Protein AF-A0A957YLW6-F1 (afdb_monomer_lite)

Radius of gyration: 20.75 Å; chains: 1; bounding box: 47×54×42 Å

Secondary structure (DSSP, 8-state):
-HHHHHHHHHHHHHHHHHHHHHHHHHHT-TTHHHHHHHHHHHPPPBSSHHHHHTT--S-----SBTTBHHHHHHHS-SS----HHHHHHHHHHHHHHHHHHHHS---TTSHHHHHHHHHHHHHHHHHH-SB--GGGGGGTHHHHHHH--SHHHHHHHHHHHHHHHIIIIIIIII-TT-HHHHHHHHHHHHHHHHHHHHHHHHHHS---

pLDDT: mean 92.34, std 7.8, range [58.72, 98.75]

Structure (mmCIF, N/CA/C/O backbone):
data_AF-A0A957YLW6-F1
#
_entry.id   AF-A0A957YLW6-F1
#
loop_
_atom_site.group_PDB
_atom_site.id
_atom_site.type_symbol
_atom_site.label_atom_id
_atom_site.label_alt_id
_atom_site.label_comp_id
_atom_site.label_asym_id
_atom_site.label_entity_id
_atom_site.label_seq_id
_atom_site.pdbx_PDB_ins_code
_atom_site.Cartn_x
_atom_site.Cartn_y
_atom_site.Cartn_z
_atom_site.occupancy
_atom_site.B_iso_or_equiv
_atom_site.auth_seq_id
_atom_site.auth_comp_id
_atom_site.auth_asym_id
_atom_site.auth_atom_id
_atom_site.pdbx_PDB_model_num
ATOM 1 N N . GLU A 1 1 ? -1.253 34.911 14.239 1.00 72.12 1 GLU A N 1
ATOM 2 C CA . GLU A 1 1 ? -0.265 33.810 14.324 1.00 72.12 1 GLU A CA 1
ATOM 3 C C . GLU A 1 1 ? -0.361 32.843 13.146 1.00 72.12 1 GLU A C 1
ATOM 5 O O . GLU A 1 1 ? 0.587 32.786 12.378 1.00 72.12 1 GLU A O 1
ATOM 10 N N . ALA A 1 2 ? -1.502 32.182 12.904 1.00 79.12 2 ALA A N 1
ATOM 11 C CA . ALA A 1 2 ? -1.672 31.262 11.764 1.00 79.12 2 ALA A CA 1
ATOM 12 C C . ALA A 1 2 ? -1.297 31.865 10.390 1.00 79.12 2 ALA A C 1
ATOM 14 O O . ALA A 1 2 ? -0.599 31.225 9.611 1.00 79.12 2 ALA A O 1
ATOM 15 N N . GLY A 1 3 ? -1.680 33.119 10.115 1.00 88.25 3 GLY A N 1
ATOM 16 C CA . GLY A 1 3 ? -1.326 33.800 8.860 1.00 88.25 3 GLY A CA 1
ATOM 17 C C . GLY A 1 3 ? 0.180 34.022 8.671 1.00 88.25 3 GLY A C 1
ATOM 18 O O . GLY A 1 3 ? 0.681 33.877 7.561 1.00 88.25 3 GLY A O 1
ATOM 19 N N . LEU A 1 4 ? 0.921 34.293 9.753 1.00 90.19 4 LEU A N 1
ATOM 20 C CA . LEU A 1 4 ? 2.380 34.419 9.701 1.00 90.19 4 LEU A CA 1
ATOM 21 C C . LEU A 1 4 ? 3.026 33.061 9.400 1.00 90.19 4 LEU A C 1
ATOM 23 O O . LEU A 1 4 ? 3.915 32.994 8.560 1.00 90.19 4 LEU A O 1
ATOM 27 N N . PHE A 1 5 ? 2.543 31.976 10.017 1.00 90.75 5 PHE A N 1
ATOM 28 C CA . PHE A 1 5 ? 3.030 30.625 9.725 1.00 90.75 5 PHE A CA 1
ATOM 29 C C . PHE A 1 5 ? 2.784 30.220 8.272 1.00 90.75 5 PHE A C 1
ATOM 31 O O . PHE A 1 5 ? 3.690 29.690 7.639 1.00 90.75 5 PHE A O 1
ATOM 38 N N . VAL A 1 6 ? 1.606 30.516 7.715 1.00 93.44 6 VAL A N 1
ATOM 39 C CA . VAL A 1 6 ? 1.313 30.242 6.298 1.00 93.44 6 VAL A CA 1
ATOM 40 C C . VAL A 1 6 ? 2.267 31.004 5.379 1.00 93.44 6 VAL A C 1
ATOM 42 O O . VAL A 1 6 ? 2.820 30.413 4.455 1.00 93.44 6 VAL A O 1
ATOM 45 N N . VAL A 1 7 ? 2.499 32.293 5.647 1.00 94.75 7 VAL A N 1
ATOM 46 C CA . VAL A 1 7 ? 3.417 33.117 4.846 1.00 94.75 7 VAL A CA 1
ATOM 47 C C . VAL A 1 7 ? 4.852 32.605 4.950 1.00 94.75 7 VAL A C 1
ATOM 49 O O . VAL A 1 7 ? 5.514 32.454 3.927 1.00 94.75 7 VAL A O 1
ATOM 52 N N . VAL A 1 8 ? 5.327 32.292 6.158 1.00 95.25 8 VAL A N 1
ATOM 53 C CA . VAL A 1 8 ? 6.682 31.768 6.375 1.00 95.25 8 VAL A CA 1
ATOM 54 C C . VAL A 1 8 ? 6.857 30.418 5.683 1.00 95.25 8 VAL A C 1
ATOM 56 O O . VAL A 1 8 ? 7.811 30.260 4.933 1.00 95.25 8 VAL A O 1
ATOM 59 N N . ILE A 1 9 ? 5.919 29.479 5.847 1.00 94.69 9 ILE A N 1
ATOM 60 C CA . ILE A 1 9 ? 5.955 28.175 5.165 1.00 94.69 9 ILE A CA 1
ATOM 61 C C . ILE A 1 9 ? 5.958 28.366 3.647 1.00 94.69 9 ILE A C 1
ATOM 63 O O . ILE A 1 9 ? 6.779 27.763 2.958 1.00 94.69 9 ILE A O 1
ATOM 67 N N . GLY A 1 10 ? 5.081 29.228 3.125 1.00 95.12 10 GLY A N 1
ATOM 68 C CA . GLY A 1 10 ? 5.010 29.527 1.698 1.00 95.12 10 GLY A CA 1
ATOM 69 C C . GLY A 1 10 ? 6.328 30.081 1.159 1.00 95.12 10 GLY A C 1
ATOM 70 O O . GLY A 1 10 ? 6.845 29.573 0.167 1.00 95.12 10 GLY A O 1
ATOM 71 N N . LEU A 1 11 ? 6.918 31.066 1.841 1.00 94.69 11 LEU A N 1
ATOM 72 C CA . LEU A 1 11 ? 8.212 31.639 1.465 1.00 94.69 11 LEU A CA 1
ATOM 73 C C . LEU A 1 11 ? 9.342 30.613 1.559 1.00 94.69 11 LEU A C 1
ATOM 75 O O . LEU A 1 11 ? 10.155 30.535 0.644 1.00 94.69 11 LEU A O 1
ATOM 79 N N . THR A 1 12 ? 9.385 29.795 2.613 1.00 93.88 12 THR A N 1
ATOM 80 C CA . THR A 1 12 ? 10.383 28.728 2.754 1.00 93.88 12 THR A CA 1
ATOM 81 C C . THR A 1 12 ? 10.285 27.728 1.605 1.00 93.88 12 THR A C 1
ATOM 83 O O . THR A 1 12 ? 11.300 27.426 0.983 1.00 93.88 12 THR A O 1
ATOM 86 N N . VAL A 1 13 ? 9.080 27.259 1.270 1.00 91.44 13 VAL A N 1
ATOM 87 C CA . VAL A 1 13 ? 8.862 26.355 0.131 1.00 91.44 13 VAL A CA 1
ATOM 88 C C . VAL A 1 13 ? 9.309 27.014 -1.174 1.00 91.44 13 VAL A C 1
ATOM 90 O O . VAL A 1 13 ? 10.039 26.398 -1.944 1.00 91.44 13 VAL A O 1
ATOM 93 N N . MET A 1 14 ? 8.945 28.278 -1.404 1.00 88.50 14 MET A N 1
ATOM 94 C CA . MET A 1 14 ? 9.337 29.009 -2.613 1.00 88.50 14 MET A CA 1
ATOM 95 C C . MET A 1 14 ? 10.853 29.181 -2.725 1.00 88.50 14 MET A C 1
ATOM 97 O O . MET A 1 14 ? 11.405 28.949 -3.797 1.00 88.50 14 MET A O 1
ATOM 101 N N . VAL A 1 15 ? 11.542 29.536 -1.637 1.00 92.31 15 VAL A N 1
ATOM 102 C CA . VAL A 1 15 ? 13.008 29.674 -1.615 1.00 92.31 15 VAL A CA 1
ATOM 103 C C . VAL A 1 15 ? 13.691 28.332 -1.875 1.00 92.31 15 VAL A C 1
ATOM 105 O O . VAL A 1 15 ? 14.645 28.281 -2.645 1.00 92.31 15 VAL A O 1
ATOM 108 N N . LEU A 1 16 ? 13.190 27.241 -1.289 1.00 88.62 16 LEU A N 1
ATOM 109 C CA . LEU A 1 16 ? 13.735 25.899 -1.511 1.00 88.62 16 LEU A CA 1
ATOM 110 C C . LEU A 1 16 ? 13.499 25.397 -2.942 1.00 88.62 16 LEU A C 1
ATOM 112 O O . LEU A 1 16 ? 14.354 24.703 -3.486 1.00 88.62 16 LEU A O 1
ATOM 116 N N . LEU A 1 17 ? 12.370 25.749 -3.563 1.00 83.38 17 LEU A N 1
ATOM 117 C CA . LEU A 1 17 ? 12.049 25.368 -4.943 1.00 83.38 17 LEU A CA 1
ATOM 118 C C . LEU A 1 17 ? 12.695 26.282 -5.991 1.00 83.38 17 LEU A C 1
ATOM 120 O O . LEU A 1 17 ? 12.888 25.849 -7.126 1.00 83.38 17 LEU A O 1
ATOM 124 N N . ALA A 1 18 ? 13.047 27.521 -5.636 1.00 84.75 18 ALA A N 1
ATOM 125 C CA . ALA A 1 18 ? 13.559 28.519 -6.573 1.00 84.75 18 ALA A CA 1
ATOM 126 C C . ALA A 1 18 ? 14.757 28.026 -7.411 1.00 84.75 18 ALA A C 1
ATOM 128 O O . ALA A 1 18 ? 14.701 28.195 -8.628 1.00 84.75 18 ALA A O 1
ATOM 129 N N . PRO A 1 19 ? 15.785 27.345 -6.860 1.00 82.00 19 PRO A N 1
ATOM 130 C CA . PRO A 1 19 ? 16.876 26.800 -7.671 1.00 82.00 19 PRO A CA 1
ATOM 131 C C . PRO A 1 19 ? 16.404 25.775 -8.713 1.00 82.00 19 PRO A C 1
ATOM 133 O O . PRO A 1 19 ? 16.918 25.757 -9.825 1.00 82.00 19 PRO A O 1
ATOM 136 N N . PHE A 1 20 ? 15.391 24.967 -8.386 1.00 75.25 20 PHE A N 1
ATOM 137 C CA . PHE A 1 20 ? 14.846 23.913 -9.253 1.00 75.25 20 PHE A CA 1
ATOM 138 C C . PHE A 1 20 ? 13.846 24.426 -10.298 1.00 75.25 20 PHE A C 1
ATOM 140 O O . PHE A 1 20 ? 13.485 23.688 -11.215 1.00 75.25 20 PHE A O 1
ATOM 147 N N . ILE A 1 21 ? 13.389 25.673 -10.164 1.00 76.38 21 ILE A N 1
ATOM 148 C CA . ILE A 1 21 ? 12.529 26.345 -11.145 1.00 76.38 21 ILE A CA 1
ATOM 149 C C . ILE A 1 21 ? 13.362 27.289 -12.021 1.00 76.38 21 ILE A C 1
ATOM 151 O O . ILE A 1 21 ? 13.246 27.258 -13.243 1.00 76.38 21 ILE A O 1
ATOM 155 N N . ILE A 1 22 ? 14.212 28.116 -11.406 1.00 79.62 22 ILE A N 1
ATOM 156 C CA . ILE A 1 22 ? 14.927 29.209 -12.075 1.00 79.62 22 ILE A CA 1
ATOM 157 C C . ILE A 1 22 ? 16.108 28.685 -12.892 1.00 79.62 22 ILE A C 1
ATOM 159 O O . ILE A 1 22 ? 16.217 29.024 -14.065 1.00 79.62 22 ILE A O 1
ATOM 163 N N . LEU A 1 23 ? 16.984 27.853 -12.315 1.00 75.62 23 LEU A N 1
ATOM 164 C CA . LEU A 1 23 ? 18.189 27.389 -13.019 1.00 75.62 23 LEU A CA 1
ATOM 165 C C . LEU A 1 23 ? 17.849 26.593 -14.294 1.00 75.62 23 LEU A C 1
ATOM 167 O O . LEU A 1 23 ? 18.421 26.900 -15.339 1.00 75.62 23 LEU A O 1
ATOM 171 N N . PRO A 1 24 ? 16.867 25.668 -14.276 1.00 73.31 24 PRO A N 1
ATOM 172 C CA . PRO A 1 24 ? 16.482 24.936 -15.479 1.00 73.31 24 PRO A CA 1
ATOM 173 C C . PRO A 1 24 ? 15.790 25.815 -16.531 1.00 73.31 24 PRO A C 1
ATOM 175 O O . PRO A 1 24 ? 15.921 25.579 -17.730 1.00 73.31 24 PRO A O 1
ATOM 178 N N . ALA A 1 25 ? 15.064 26.856 -16.104 1.00 73.31 25 ALA A N 1
ATOM 179 C CA . ALA A 1 25 ? 14.476 27.831 -17.020 1.00 73.31 25 ALA A CA 1
ATOM 180 C C . ALA A 1 25 ? 15.538 28.702 -17.719 1.00 73.31 25 ALA A C 1
ATOM 182 O O . ALA A 1 25 ? 15.311 29.136 -18.845 1.00 73.31 25 ALA A O 1
ATOM 183 N N . LEU A 1 26 ? 16.684 28.941 -17.071 1.00 76.81 26 LEU A N 1
ATOM 184 C CA . LEU A 1 26 ? 17.782 29.746 -17.612 1.00 76.81 26 LEU A CA 1
ATOM 185 C C . LEU A 1 26 ? 18.682 28.979 -18.592 1.00 76.81 26 LEU A C 1
ATOM 187 O O . LEU A 1 26 ? 19.152 29.591 -19.546 1.00 76.81 26 LEU A O 1
ATOM 191 N N . ASP A 1 27 ? 18.925 27.677 -18.386 1.00 72.56 27 ASP A N 1
ATOM 192 C CA . ASP A 1 27 ? 19.750 26.881 -19.321 1.00 72.56 27 ASP A CA 1
ATOM 193 C C . ASP A 1 27 ? 18.953 26.303 -20.507 1.00 72.56 27 ASP A C 1
ATOM 195 O O . ASP A 1 27 ? 19.535 25.923 -21.521 1.00 72.56 27 ASP A O 1
ATOM 199 N N . GLY A 1 28 ? 17.617 26.298 -20.422 1.00 69.50 28 GLY A N 1
ATOM 200 C CA . GLY A 1 28 ? 16.765 25.637 -21.414 1.00 69.50 28 GLY A CA 1
ATOM 201 C C . GLY A 1 28 ? 16.496 24.160 -21.104 1.00 69.50 28 GLY A C 1
ATOM 202 O O . GLY A 1 28 ? 15.933 23.452 -21.942 1.00 69.50 28 GLY A O 1
ATOM 203 N N . SER A 1 29 ? 16.789 23.714 -19.877 1.00 68.19 29 SER A N 1
ATOM 204 C CA . SER A 1 29 ? 16.476 22.395 -19.318 1.00 68.19 29 SER A CA 1
ATOM 205 C C . SER A 1 29 ? 15.254 22.366 -18.370 1.00 68.19 29 SER A C 1
ATOM 207 O O . SER A 1 29 ? 15.304 21.637 -17.377 1.00 68.19 29 SER A O 1
ATOM 209 N N . PRO A 1 30 ? 14.107 23.046 -18.631 1.00 58.72 30 PRO A N 1
ATOM 210 C CA . PRO A 1 30 ? 13.019 23.317 -17.666 1.00 58.72 30 PRO A CA 1
ATOM 211 C C . PRO A 1 30 ? 12.276 22.083 -17.116 1.00 58.72 30 PRO A C 1
ATOM 213 O O . PRO A 1 30 ? 11.244 22.197 -16.456 1.00 58.72 30 PRO A O 1
ATOM 216 N N . GLN A 1 31 ? 12.781 20.889 -17.389 1.00 70.56 31 GLN A N 1
ATOM 217 C CA . GLN A 1 31 ? 12.133 19.619 -17.177 1.00 70.56 31 GLN A CA 1
ATOM 218 C C . GLN A 1 31 ? 12.296 19.090 -15.747 1.00 70.56 31 GLN A C 1
ATOM 220 O O . GLN A 1 31 ? 11.446 18.324 -15.332 1.00 70.56 31 GLN A O 1
ATOM 225 N N . TRP A 1 32 ? 13.341 19.430 -14.982 1.00 74.50 32 TRP A N 1
ATOM 226 C CA . TRP A 1 32 ? 13.723 18.686 -13.760 1.00 74.50 32 TRP A CA 1
ATOM 227 C C . TRP A 1 32 ? 12.604 18.450 -12.733 1.00 74.50 32 TRP A C 1
ATOM 229 O O . TRP A 1 32 ? 12.365 17.315 -12.301 1.00 74.50 32 TRP A O 1
ATOM 239 N N . TRP A 1 33 ? 11.875 19.502 -12.364 1.00 76.69 33 TRP A N 1
ATOM 240 C CA . TRP A 1 33 ? 10.744 19.374 -11.445 1.00 76.69 33 TRP A CA 1
ATOM 241 C C . TRP A 1 33 ? 9.602 18.563 -12.084 1.00 76.69 33 TRP A C 1
ATOM 243 O O . TRP A 1 33 ? 9.027 17.688 -11.440 1.00 76.69 33 TRP A O 1
ATOM 253 N N . LEU A 1 34 ? 9.325 18.768 -13.376 1.00 81.56 34 LEU A N 1
ATOM 254 C CA . LEU A 1 34 ? 8.279 18.061 -14.117 1.00 81.56 34 LEU A CA 1
ATOM 255 C C . LEU A 1 34 ? 8.612 16.574 -14.328 1.00 81.56 34 LEU A C 1
ATOM 257 O O . LEU A 1 34 ? 7.732 15.726 -14.197 1.00 81.56 34 LEU A O 1
ATOM 261 N N . VAL A 1 35 ? 9.877 16.242 -14.603 1.00 83.38 35 VAL A N 1
ATOM 262 C CA . VAL A 1 35 ? 10.411 14.874 -14.694 1.00 83.38 35 VAL A CA 1
ATO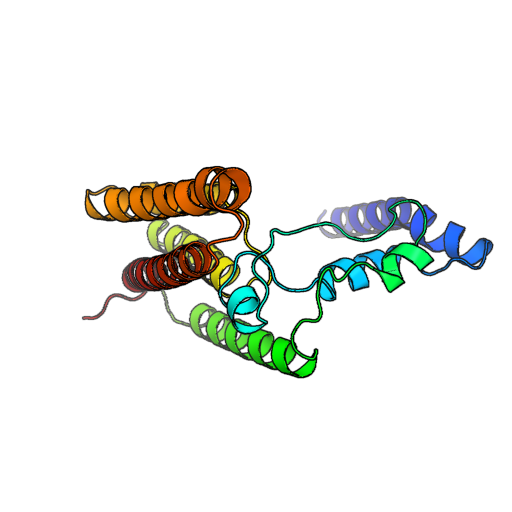M 263 C C . VAL A 1 35 ? 10.221 14.149 -13.370 1.00 83.38 35 VAL A C 1
ATOM 265 O O . VAL A 1 35 ? 9.880 12.970 -13.367 1.00 83.38 35 VAL A O 1
ATOM 268 N N . SER A 1 36 ? 10.375 14.841 -12.241 1.00 81.38 36 SER A N 1
ATOM 269 C CA . SER A 1 36 ? 10.150 14.240 -10.924 1.00 81.38 36 SER A CA 1
ATOM 270 C C . SER A 1 36 ? 8.696 13.774 -10.778 1.00 81.38 36 SER A C 1
ATOM 272 O O . SER A 1 36 ? 8.452 12.619 -10.435 1.00 81.38 36 SER A O 1
ATOM 274 N N . PHE A 1 37 ? 7.720 14.604 -11.160 1.00 85.50 37 PHE A N 1
ATOM 275 C CA . PHE A 1 37 ? 6.309 14.196 -11.169 1.00 85.50 37 PHE A CA 1
ATOM 276 C C . PHE A 1 37 ? 6.013 13.111 -12.208 1.00 85.50 37 PHE A C 1
ATOM 278 O O . PHE A 1 37 ? 5.341 12.128 -11.896 1.00 85.50 37 PHE A O 1
ATOM 285 N N . ARG A 1 38 ? 6.535 13.255 -13.433 1.00 86.19 38 ARG A N 1
ATOM 286 C CA . ARG A 1 38 ? 6.353 12.270 -14.510 1.00 86.19 38 ARG A CA 1
ATOM 287 C C . ARG A 1 38 ? 6.934 10.912 -14.141 1.00 86.19 38 ARG A C 1
ATOM 289 O O . ARG A 1 38 ? 6.288 9.911 -14.406 1.00 86.19 38 ARG A O 1
ATOM 296 N N . SER A 1 39 ? 8.094 10.866 -13.495 1.00 85.56 39 SER A N 1
ATOM 297 C CA . SER A 1 39 ? 8.716 9.613 -13.068 1.00 85.56 39 SER A CA 1
ATOM 298 C C . SER A 1 39 ? 7.939 8.951 -11.931 1.00 85.56 39 SER A C 1
ATOM 300 O O . SER A 1 39 ? 7.746 7.743 -11.962 1.00 85.56 39 SER A O 1
ATOM 302 N N . ILE A 1 40 ? 7.420 9.710 -10.960 1.00 85.19 40 ILE A N 1
ATOM 303 C CA . ILE A 1 40 ? 6.594 9.151 -9.877 1.00 85.19 40 ILE A CA 1
ATOM 304 C C . ILE A 1 40 ? 5.271 8.600 -10.427 1.00 85.19 40 ILE A C 1
ATOM 306 O O . ILE A 1 40 ? 4.899 7.470 -10.117 1.00 85.19 40 ILE A O 1
ATOM 310 N N . LEU A 1 41 ? 4.568 9.374 -11.258 1.00 84.94 41 LEU A N 1
ATOM 311 C CA . LEU A 1 41 ? 3.264 8.985 -11.811 1.00 84.94 41 LEU A CA 1
ATOM 312 C C . LEU A 1 41 ? 3.383 7.920 -12.913 1.00 84.94 41 LEU A C 1
ATOM 314 O O . LEU A 1 41 ? 2.515 7.053 -13.048 1.00 84.94 41 LEU A O 1
ATOM 318 N N . GLY A 1 42 ? 4.453 8.000 -13.702 1.00 85.12 42 GLY A N 1
ATOM 319 C CA . GLY A 1 42 ? 4.712 7.187 -14.886 1.00 85.12 42 GLY A CA 1
ATOM 320 C C . GLY A 1 42 ? 5.454 5.883 -14.615 1.00 85.12 42 GLY A C 1
ATOM 321 O O . GLY A 1 42 ? 5.584 5.080 -15.534 1.00 85.12 42 GLY A O 1
ATOM 322 N N . ARG A 1 43 ? 5.902 5.630 -13.378 1.00 87.62 43 ARG A N 1
ATOM 323 C CA . ARG A 1 43 ? 6.413 4.311 -12.988 1.00 87.62 43 ARG A CA 1
ATOM 324 C C . ARG A 1 43 ? 5.393 3.222 -13.329 1.00 87.62 43 ARG A C 1
ATOM 326 O O . ARG A 1 43 ? 4.184 3.390 -13.112 1.00 87.62 43 ARG A O 1
ATOM 333 N N . SER A 1 44 ? 5.903 2.126 -13.878 1.00 91.19 44 SER A N 1
ATOM 334 C CA . SER A 1 44 ? 5.141 0.901 -14.102 1.00 91.19 44 SER A CA 1
ATOM 335 C C . SER A 1 44 ? 4.915 0.175 -12.771 1.00 91.19 44 SER A C 1
ATOM 337 O O . SER A 1 44 ? 5.415 0.622 -11.737 1.00 91.19 44 SER A O 1
ATOM 339 N N . SER A 1 45 ? 4.102 -0.877 -12.758 1.00 94.62 45 SER A N 1
ATOM 340 C CA . SER A 1 45 ? 3.830 -1.625 -11.530 1.00 94.62 45 SER A CA 1
ATOM 341 C C . SER A 1 45 ? 4.940 -2.637 -11.219 1.00 94.62 45 SER A C 1
ATOM 343 O O . SER A 1 45 ? 5.729 -3.000 -12.078 1.00 94.62 45 SER A O 1
ATOM 345 N N . TRP A 1 46 ? 5.083 -3.056 -9.965 1.00 95.50 46 TRP A N 1
ATOM 346 C CA . TRP A 1 46 ? 6.036 -4.110 -9.592 1.00 95.50 46 TRP A CA 1
ATOM 347 C C . TRP A 1 46 ? 5.595 -4.787 -8.301 1.00 95.50 46 TRP A C 1
ATOM 349 O O . TRP A 1 46 ? 4.972 -4.141 -7.457 1.00 95.50 46 TRP A O 1
ATOM 359 N N . GLU A 1 47 ? 5.910 -6.077 -8.144 1.00 96.38 47 GLU A N 1
ATOM 360 C CA . GLU A 1 47 ? 5.641 -6.852 -6.915 1.00 96.38 47 GLU A CA 1
ATOM 361 C C . GLU A 1 47 ? 4.172 -6.752 -6.427 1.00 96.38 47 GLU A C 1
ATOM 363 O O . GLU A 1 47 ? 3.866 -6.914 -5.250 1.00 96.38 47 GLU A O 1
ATOM 368 N N . THR A 1 48 ? 3.214 -6.470 -7.313 1.00 97.50 48 THR A N 1
ATOM 369 C CA . THR A 1 48 ? 1.783 -6.331 -6.989 1.00 97.50 48 THR A CA 1
ATOM 370 C C . THR A 1 48 ? 0.929 -7.140 -7.952 1.00 97.50 48 THR A C 1
ATOM 372 O O . THR A 1 48 ? 1.402 -7.606 -8.988 1.00 97.50 48 THR A O 1
ATOM 375 N N . VAL A 1 49 ? -0.358 -7.308 -7.626 1.00 97.44 49 VAL A N 1
ATOM 376 C CA . VAL A 1 49 ? -1.316 -7.974 -8.528 1.00 97.44 49 VAL A CA 1
ATOM 377 C C . VAL A 1 49 ? -1.409 -7.257 -9.870 1.00 97.44 49 VAL A C 1
ATOM 379 O O . VAL A 1 49 ? -1.609 -7.903 -10.893 1.00 97.44 49 VAL A O 1
ATOM 382 N N . TRP A 1 50 ? -1.195 -5.939 -9.872 1.00 96.81 50 TRP A N 1
ATOM 383 C CA . TRP A 1 50 ? -1.129 -5.127 -11.079 1.00 96.81 50 TRP A CA 1
ATOM 384 C C . TRP A 1 50 ? 0.061 -5.534 -11.951 1.00 96.81 50 TRP A C 1
ATOM 386 O O . TRP A 1 50 ? -0.122 -5.763 -13.139 1.00 96.81 50 TRP A O 1
ATOM 396 N N . ALA A 1 51 ? 1.237 -5.741 -11.352 1.00 96.38 51 ALA A N 1
ATOM 397 C CA . ALA A 1 51 ? 2.438 -6.183 -12.065 1.00 96.38 51 ALA A CA 1
ATOM 398 C C . ALA A 1 51 ? 2.263 -7.561 -12.689 1.00 96.38 51 ALA A C 1
ATOM 400 O O . ALA A 1 51 ? 2.535 -7.745 -13.872 1.00 96.38 51 ALA A O 1
ATOM 401 N N . VAL A 1 52 ? 1.717 -8.506 -11.922 1.00 96.75 52 VAL A N 1
ATOM 402 C CA . VAL A 1 52 ? 1.411 -9.851 -12.423 1.00 96.75 52 VAL A CA 1
ATOM 403 C C . VAL A 1 52 ? 0.405 -9.789 -13.576 1.00 96.75 52 VAL A C 1
ATOM 405 O O . VAL A 1 52 ? 0.593 -10.462 -14.587 1.00 96.75 52 VAL A O 1
ATOM 408 N N . ALA A 1 53 ? -0.632 -8.954 -13.468 1.00 96.50 53 ALA A N 1
ATOM 409 C CA . ALA A 1 53 ? -1.623 -8.767 -14.529 1.00 96.50 53 ALA A CA 1
ATOM 410 C C . ALA A 1 53 ? -1.048 -8.067 -15.778 1.00 96.50 53 ALA A C 1
ATOM 412 O O . ALA A 1 53 ? -1.507 -8.313 -16.894 1.00 96.50 53 ALA A O 1
ATOM 413 N N . GLU A 1 54 ? -0.024 -7.232 -15.603 1.00 95.69 54 GLU A N 1
ATOM 414 C CA . GLU A 1 54 ? 0.773 -6.617 -16.671 1.00 95.69 54 GLU A CA 1
ATOM 415 C C . GLU A 1 54 ? 1.867 -7.567 -17.217 1.00 95.69 54 GLU A C 1
ATOM 417 O O . GLU A 1 54 ? 2.577 -7.210 -18.155 1.00 95.69 54 GLU A O 1
ATOM 422 N N . GLY A 1 55 ? 1.993 -8.789 -16.680 1.00 95.50 55 GLY A N 1
ATOM 423 C CA . GLY A 1 55 ? 2.974 -9.792 -17.111 1.00 95.50 55 GLY A CA 1
ATOM 424 C C . GLY A 1 55 ? 4.403 -9.528 -16.625 1.00 95.50 55 GLY A C 1
ATOM 425 O O . GLY A 1 55 ? 5.353 -10.069 -17.192 1.00 95.50 55 GLY A O 1
ATOM 426 N N 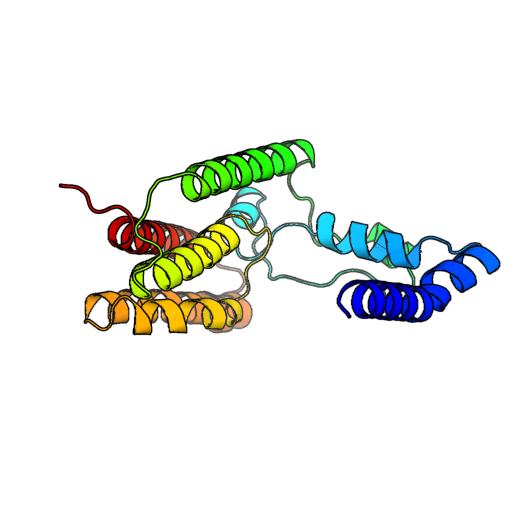. TYR A 1 56 ? 4.567 -8.697 -15.596 1.00 95.62 56 TYR A N 1
ATOM 427 C CA . TYR A 1 56 ? 5.855 -8.327 -15.025 1.00 95.62 56 TYR A CA 1
ATOM 428 C C . TYR A 1 56 ? 6.130 -9.063 -13.709 1.00 95.62 56 TYR A C 1
ATOM 430 O O . TYR A 1 56 ? 5.342 -9.010 -12.766 1.00 95.62 56 TYR A O 1
ATOM 438 N N . TYR A 1 57 ? 7.295 -9.714 -13.642 1.00 95.94 57 TYR A N 1
ATOM 439 C CA . TYR A 1 57 ? 7.716 -10.558 -12.516 1.00 95.94 57 TYR A CA 1
ATOM 440 C C . TYR A 1 57 ? 9.039 -10.105 -11.874 1.00 95.94 57 TYR A C 1
ATOM 442 O O . TYR A 1 57 ? 9.685 -10.866 -11.153 1.00 95.94 57 TYR A O 1
ATOM 450 N N . GLY A 1 58 ? 9.472 -8.881 -12.181 1.00 93.38 58 GLY A N 1
ATOM 451 C CA . GLY A 1 58 ? 10.653 -8.262 -11.589 1.00 93.38 58 GLY A CA 1
ATOM 452 C C . GLY A 1 58 ? 10.328 -7.449 -10.334 1.00 93.38 58 GLY A C 1
ATOM 453 O O . GLY A 1 58 ? 9.172 -7.315 -9.927 1.00 93.38 58 GLY A O 1
ATOM 454 N N . PHE A 1 59 ? 11.374 -6.891 -9.734 1.00 91.00 59 PHE A N 1
ATOM 455 C CA . PHE A 1 59 ? 11.286 -5.990 -8.585 1.00 91.00 59 PHE A CA 1
ATOM 456 C C . PHE A 1 59 ? 11.306 -4.522 -9.018 1.00 91.00 59 PHE A C 1
ATOM 458 O O . PHE A 1 59 ? 11.735 -4.180 -10.123 1.00 91.00 59 PHE A O 1
ATOM 465 N N . GLY A 1 60 ? 10.873 -3.637 -8.124 1.00 87.31 60 GLY A N 1
ATOM 466 C CA . GLY A 1 60 ? 10.867 -2.201 -8.388 1.00 87.31 60 GLY A CA 1
ATOM 467 C C . GLY A 1 60 ? 12.270 -1.629 -8.576 1.00 87.31 60 GLY A C 1
ATOM 468 O O . GLY A 1 60 ? 13.141 -1.792 -7.723 1.00 87.31 60 GLY A O 1
ATOM 469 N N . GLN A 1 61 ? 12.477 -0.887 -9.663 1.00 83.94 61 GLN A N 1
ATOM 470 C CA . GLN A 1 61 ? 13.709 -0.140 -9.910 1.00 83.94 61 GLN A CA 1
ATOM 471 C C . GLN A 1 61 ? 13.393 1.333 -10.157 1.00 83.94 61 GLN A C 1
ATOM 473 O O . GLN A 1 61 ? 12.384 1.690 -10.768 1.00 83.94 61 GLN A O 1
ATOM 478 N N . VAL A 1 62 ? 14.274 2.207 -9.675 1.00 77.25 62 VAL A N 1
ATOM 479 C CA . VAL A 1 62 ? 14.244 3.621 -10.046 1.00 77.25 62 VAL A CA 1
ATOM 480 C C . VAL A 1 62 ? 15.035 3.757 -11.341 1.00 77.25 62 VAL A C 1
ATOM 482 O O . VAL A 1 62 ? 16.257 3.851 -11.307 1.00 77.25 62 VAL A O 1
ATOM 485 N N . GLY A 1 63 ? 14.330 3.694 -12.471 1.00 77.81 63 GLY A N 1
ATOM 486 C CA . GLY A 1 63 ? 14.919 3.914 -13.791 1.00 77.81 63 GLY A CA 1
ATOM 487 C C . GLY A 1 63 ? 15.296 5.380 -14.028 1.00 77.81 63 GLY A C 1
ATOM 488 O O . GLY A 1 63 ? 14.804 6.279 -13.337 1.00 77.81 63 GLY A O 1
ATOM 489 N N . GLY A 1 64 ? 16.142 5.615 -15.029 1.00 83.06 64 GLY A N 1
ATOM 490 C CA . GLY A 1 64 ? 16.644 6.942 -15.382 1.00 83.06 64 GLY A CA 1
ATOM 491 C C . GLY A 1 64 ? 18.037 7.266 -14.855 1.00 83.06 64 GLY A C 1
ATOM 492 O O . GLY A 1 64 ? 18.661 6.489 -14.135 1.00 83.06 64 GLY A O 1
ATOM 493 N N . ASP A 1 65 ? 18.507 8.456 -15.221 1.00 84.12 65 ASP A N 1
ATOM 494 C CA . ASP A 1 65 ? 19.718 9.060 -14.677 1.00 84.12 65 ASP A CA 1
ATOM 495 C C . ASP A 1 65 ? 19.334 10.288 -13.849 1.00 84.12 65 ASP A C 1
ATOM 497 O O . ASP A 1 65 ? 18.839 11.290 -14.363 1.00 84.12 65 ASP A O 1
ATOM 501 N N . ARG A 1 66 ? 19.602 10.231 -12.543 1.00 79.94 66 ARG A N 1
ATOM 502 C CA . ARG A 1 66 ? 19.336 11.337 -11.611 1.00 79.94 66 ARG A CA 1
ATOM 503 C C . ARG A 1 66 ? 20.064 12.639 -11.972 1.00 79.94 66 ARG A C 1
ATOM 505 O O . ARG A 1 66 ? 19.719 13.671 -11.404 1.00 79.94 66 ARG A O 1
ATOM 512 N N . LEU A 1 67 ? 21.074 12.583 -12.843 1.00 83.25 67 LEU A N 1
ATOM 513 C CA . LEU A 1 67 ? 21.855 13.723 -13.327 1.00 83.25 67 LEU A CA 1
ATOM 514 C C . LEU A 1 67 ? 21.492 14.148 -14.760 1.00 83.25 67 LEU A C 1
ATOM 516 O O . LEU A 1 67 ? 21.930 15.215 -15.183 1.00 83.25 67 LEU A O 1
ATOM 520 N N . ASP A 1 68 ? 20.623 13.402 -15.456 1.00 82.56 68 ASP A N 1
ATOM 521 C CA . ASP A 1 68 ? 20.095 13.771 -16.773 1.00 82.56 68 ASP A CA 1
ATOM 522 C C . ASP A 1 68 ? 18.550 13.624 -16.848 1.00 82.56 68 ASP A C 1
ATOM 524 O O . ASP A 1 68 ? 17.997 12.513 -16.809 1.00 82.56 68 ASP A O 1
ATOM 528 N N . PRO A 1 69 ? 17.803 14.736 -17.011 1.00 80.94 69 PRO A N 1
ATOM 529 C CA . PRO A 1 69 ? 16.346 14.703 -17.022 1.00 80.94 69 PRO A CA 1
ATOM 530 C C . PRO A 1 69 ? 15.786 14.131 -18.330 1.00 80.94 69 PRO A C 1
ATOM 532 O O . PRO A 1 69 ? 14.651 13.648 -18.345 1.00 80.94 69 PRO A O 1
ATOM 535 N N . ASN A 1 70 ? 16.544 14.180 -19.427 1.00 83.38 70 ASN A N 1
ATOM 536 C CA . ASN A 1 70 ? 16.130 13.651 -20.722 1.00 83.38 70 ASN A CA 1
ATOM 537 C C . ASN A 1 70 ? 16.223 12.126 -20.714 1.00 83.38 70 ASN A C 1
ATOM 539 O O . ASN A 1 70 ? 15.270 11.451 -21.107 1.00 83.38 70 ASN A O 1
ATOM 543 N N . VAL A 1 71 ? 17.319 11.586 -20.174 1.00 84.00 71 VAL A N 1
ATOM 544 C CA . VAL A 1 71 ? 17.476 10.137 -19.975 1.00 84.00 71 VAL A CA 1
ATOM 545 C C . VAL A 1 71 ? 16.398 9.614 -19.030 1.00 84.00 71 VAL A C 1
ATOM 547 O O . VAL A 1 71 ? 15.736 8.621 -19.342 1.00 84.00 71 VAL A O 1
ATOM 550 N N . THR A 1 72 ? 16.151 10.304 -17.911 1.00 85.19 72 THR A N 1
ATOM 551 C CA . THR A 1 72 ? 15.097 9.906 -16.966 1.00 85.19 72 THR A CA 1
ATOM 552 C C . THR A 1 72 ? 13.720 9.885 -17.614 1.00 85.19 72 THR A C 1
ATOM 554 O O . THR A 1 72 ? 13.000 8.901 -17.457 1.00 85.19 72 THR A O 1
ATOM 557 N N . GLN A 1 73 ? 13.351 10.911 -18.386 1.00 82.56 73 GLN A N 1
ATOM 558 C CA . GLN A 1 73 ? 12.063 10.935 -19.090 1.00 82.56 73 GLN A CA 1
ATOM 559 C C . GLN A 1 73 ? 11.868 9.772 -20.060 1.00 82.56 73 GLN A C 1
ATOM 561 O O . GLN A 1 73 ? 10.737 9.331 -20.244 1.00 82.56 73 GLN A O 1
ATOM 566 N N . ALA A 1 74 ? 12.944 9.282 -20.666 1.00 82.69 74 ALA A N 1
ATOM 567 C CA . ALA A 1 74 ? 12.876 8.174 -21.606 1.00 82.69 74 ALA A CA 1
ATOM 568 C C . ALA A 1 74 ? 12.839 6.790 -20.930 1.00 82.69 74 ALA A C 1
ATOM 570 O O . ALA A 1 74 ? 12.510 5.813 -21.597 1.00 82.69 74 ALA A O 1
ATOM 571 N N . SER A 1 75 ? 13.190 6.677 -19.641 1.00 84.06 75 SER A N 1
ATOM 572 C CA . SER A 1 75 ? 13.508 5.376 -19.020 1.00 84.06 75 SER A CA 1
ATOM 573 C C . SER A 1 75 ? 13.024 5.179 -17.575 1.00 84.06 75 SER A C 1
ATOM 575 O O . SER A 1 75 ? 13.423 4.219 -16.919 1.00 84.06 75 SER A O 1
ATOM 577 N N . PHE A 1 76 ? 12.137 6.037 -17.054 1.00 84.62 76 PHE A N 1
ATOM 578 C CA . PHE A 1 76 ? 11.580 5.858 -15.700 1.00 84.62 76 PHE A CA 1
ATOM 579 C C . PHE A 1 76 ? 10.636 4.646 -15.565 1.00 84.62 76 PHE A C 1
ATOM 581 O O . PHE A 1 76 ? 10.399 4.184 -14.447 1.00 84.62 76 PHE A O 1
ATOM 588 N N . ALA A 1 77 ? 10.061 4.156 -16.669 1.00 85.62 77 ALA A N 1
ATOM 589 C CA . ALA A 1 77 ? 9.210 2.969 -16.693 1.00 85.62 77 ALA A CA 1
ATOM 590 C C . ALA A 1 77 ? 10.061 1.739 -17.029 1.00 85.62 77 ALA A C 1
ATOM 592 O O . ALA A 1 77 ? 10.720 1.700 -18.064 1.00 85.62 77 ALA A O 1
ATOM 593 N N . ILE A 1 78 ? 10.046 0.743 -16.144 1.00 85.75 78 ILE A N 1
ATOM 594 C CA . ILE A 1 78 ? 10.942 -0.425 -16.214 1.00 85.75 78 ILE A CA 1
ATOM 595 C C . ILE A 1 78 ? 10.356 -1.567 -17.057 1.00 85.75 78 ILE A C 1
ATOM 597 O O . ILE A 1 78 ? 11.075 -2.473 -17.469 1.00 85.75 78 ILE A O 1
ATOM 601 N N . HIS A 1 79 ? 9.055 -1.509 -17.341 1.00 90.62 79 HIS A N 1
ATOM 602 C CA . HIS A 1 79 ? 8.377 -2.314 -18.350 1.00 90.62 79 HIS A CA 1
ATOM 603 C C . HIS A 1 79 ? 7.162 -1.548 -18.895 1.00 90.62 79 HIS A C 1
ATOM 605 O O . HIS A 1 79 ? 6.725 -0.543 -18.326 1.00 90.62 79 HIS A O 1
ATOM 611 N N . ASN A 1 80 ? 6.590 -2.047 -19.992 1.00 88.94 80 ASN A N 1
ATOM 612 C CA . ASN A 1 80 ? 5.331 -1.529 -20.515 1.00 88.94 80 ASN A CA 1
ATOM 613 C C . ASN A 1 80 ? 4.189 -1.966 -19.589 1.00 88.94 80 ASN A C 1
ATOM 615 O O . ASN A 1 80 ? 3.858 -3.149 -19.536 1.00 88.94 80 ASN A O 1
ATOM 619 N N . GLY A 1 81 ? 3.633 -1.023 -18.830 1.00 87.56 81 GLY A N 1
ATOM 620 C CA . GLY A 1 81 ? 2.419 -1.241 -18.045 1.00 87.56 81 GLY A CA 1
ATOM 621 C C . GLY A 1 81 ? 1.154 -1.024 -18.874 1.00 87.56 81 GLY A C 1
ATOM 622 O O . GLY A 1 81 ? 1.206 -0.707 -20.069 1.00 87.56 81 GLY A O 1
ATOM 623 N N . TRP A 1 82 ? -0.005 -1.149 -18.236 1.00 91.25 82 TRP A N 1
ATOM 624 C CA . TRP A 1 82 ? -1.273 -0.820 -18.868 1.00 91.25 82 TRP A CA 1
ATOM 625 C C . TRP A 1 82 ? -1.344 0.661 -19.269 1.00 91.25 82 TRP A C 1
ATOM 627 O O . TRP A 1 82 ? -0.736 1.522 -18.622 1.00 91.25 82 TRP A O 1
ATOM 637 N N . PRO A 1 83 ? -2.131 0.993 -20.311 1.00 86.31 83 PRO A N 1
ATOM 638 C CA . PRO A 1 83 ? -2.335 2.375 -20.722 1.00 86.31 83 PRO A CA 1
ATOM 639 C C . PRO A 1 83 ? -2.838 3.250 -19.569 1.00 86.31 83 PRO A C 1
ATOM 641 O O . PRO A 1 83 ? -3.619 2.803 -18.726 1.00 86.31 83 PRO A O 1
ATOM 644 N N . GLY A 1 84 ? -2.472 4.536 -19.581 1.00 84.62 84 GLY A N 1
ATOM 645 C CA . GLY A 1 84 ? -2.850 5.486 -18.526 1.00 84.62 84 GLY A CA 1
ATOM 646 C C . GLY A 1 84 ? -4.360 5.573 -18.259 1.00 84.62 84 GLY A C 1
ATOM 647 O O . GLY A 1 84 ? -4.763 5.806 -17.124 1.00 84.62 84 GLY A O 1
ATOM 648 N N . GLY A 1 85 ? -5.198 5.306 -19.268 1.00 89.00 85 GLY A N 1
ATOM 649 C CA . GLY A 1 85 ? -6.652 5.231 -19.103 1.00 89.00 85 GLY A CA 1
ATOM 650 C C . GLY A 1 85 ? -7.112 4.123 -18.145 1.00 89.00 85 GLY A C 1
ATOM 651 O O . GLY A 1 85 ? -8.032 4.350 -17.365 1.00 89.00 85 GLY A O 1
ATOM 652 N N . VAL A 1 86 ? -6.453 2.959 -18.133 1.00 93.19 86 VAL A N 1
ATOM 653 C CA . VAL A 1 86 ? -6.781 1.864 -17.198 1.00 93.19 86 VAL A CA 1
ATOM 654 C C . VAL A 1 86 ? -6.408 2.262 -15.773 1.00 93.19 86 VAL A C 1
ATOM 656 O O . VAL A 1 86 ? -7.225 2.141 -14.863 1.00 93.19 86 VAL A O 1
ATOM 659 N N . TRP A 1 87 ? -5.209 2.818 -15.586 1.00 93.38 87 TRP A N 1
ATOM 660 C CA . TRP A 1 87 ? -4.770 3.317 -14.283 1.00 93.38 87 TRP A CA 1
ATOM 661 C C . TRP A 1 87 ? -5.674 4.428 -13.749 1.00 93.38 87 TRP A C 1
ATOM 663 O O . TRP A 1 87 ? -5.991 4.424 -12.565 1.00 93.38 87 TRP A O 1
ATOM 673 N N . PHE A 1 88 ? -6.165 5.320 -14.611 1.00 93.81 88 PHE A N 1
ATOM 674 C CA . PHE A 1 88 ? -7.150 6.328 -14.223 1.00 93.81 88 PHE A CA 1
ATOM 675 C C . PHE A 1 88 ? -8.437 5.699 -13.668 1.00 93.81 88 PHE A C 1
ATOM 677 O O . PHE A 1 88 ? -8.929 6.138 -12.629 1.00 93.81 88 PHE A O 1
ATOM 684 N N . LEU A 1 89 ? -8.952 4.640 -14.301 1.00 96.44 89 LEU A N 1
ATOM 685 C CA . LEU A 1 89 ? -10.131 3.920 -13.808 1.00 96.44 89 LEU A CA 1
ATOM 686 C C . LEU A 1 89 ? -9.866 3.224 -12.468 1.00 96.44 89 LEU A C 1
ATOM 688 O O . LEU A 1 89 ? -10.708 3.301 -11.574 1.00 96.44 89 LEU A O 1
ATOM 692 N N . ILE A 1 90 ? -8.696 2.598 -12.297 1.00 95.75 90 ILE A N 1
ATOM 693 C CA . ILE A 1 90 ? -8.281 1.999 -11.017 1.00 95.75 90 ILE A CA 1
ATOM 694 C C . ILE A 1 90 ? -8.228 3.080 -9.932 1.00 95.75 90 ILE A C 1
ATOM 696 O O . ILE A 1 90 ? -8.822 2.917 -8.867 1.00 95.75 90 ILE A O 1
ATOM 700 N N . THR A 1 91 ? -7.583 4.215 -10.209 1.00 95.88 91 THR A N 1
ATOM 701 C CA . THR A 1 91 ? -7.516 5.347 -9.279 1.00 95.88 91 THR A CA 1
ATOM 702 C C . THR A 1 91 ? -8.907 5.854 -8.917 1.00 95.88 91 THR A C 1
ATOM 704 O O . THR A 1 91 ? -9.172 6.055 -7.736 1.00 95.88 91 THR A O 1
ATOM 707 N N . LEU A 1 92 ? -9.814 6.019 -9.884 1.00 97.81 92 LEU A N 1
ATOM 708 C CA . LEU A 1 92 ? -11.192 6.431 -9.606 1.00 97.81 92 LEU A CA 1
ATOM 709 C C . LEU A 1 92 ? -11.943 5.410 -8.748 1.00 97.81 92 LEU A C 1
ATOM 711 O O . LEU A 1 92 ? -12.657 5.810 -7.831 1.00 97.81 92 LEU A O 1
ATOM 715 N N . ALA A 1 93 ? -11.773 4.112 -9.004 1.00 97.94 93 ALA A N 1
ATOM 716 C CA . ALA A 1 93 ? -12.419 3.063 -8.223 1.00 97.94 93 ALA A CA 1
ATOM 717 C C . ALA A 1 93 ? -11.950 3.081 -6.759 1.00 97.94 93 ALA A C 1
ATOM 719 O O . ALA A 1 93 ? -12.775 3.112 -5.845 1.00 97.94 93 ALA A O 1
ATOM 720 N N . PHE A 1 94 ? -10.635 3.134 -6.526 1.00 98.25 94 PHE A N 1
ATOM 721 C CA . PHE A 1 94 ? -10.076 3.195 -5.174 1.00 98.25 94 PHE A CA 1
ATOM 722 C C . PHE A 1 94 ? -10.376 4.525 -4.475 1.00 98.25 94 PHE A C 1
ATOM 724 O O . PHE A 1 94 ? -10.742 4.519 -3.302 1.00 98.25 94 PHE A O 1
ATOM 731 N N . ALA A 1 95 ? -10.288 5.657 -5.178 1.00 97.88 95 ALA A N 1
ATOM 732 C CA . ALA A 1 95 ? -10.618 6.968 -4.621 1.00 97.88 95 ALA A CA 1
ATOM 733 C C . ALA A 1 95 ? -12.108 7.078 -4.275 1.00 97.88 95 ALA A C 1
ATOM 735 O O . ALA A 1 95 ? -12.447 7.551 -3.194 1.00 97.88 95 ALA A O 1
ATOM 736 N N . GLY A 1 96 ? -12.995 6.602 -5.151 1.00 98.31 96 GLY A N 1
ATOM 737 C CA . GLY A 1 96 ? -14.437 6.568 -4.913 1.00 98.31 96 GLY A CA 1
ATOM 738 C C . GLY A 1 96 ? -14.809 5.639 -3.759 1.00 98.31 96 GLY A C 1
ATOM 739 O O . GLY A 1 96 ? -15.566 6.037 -2.876 1.00 98.31 96 GLY A O 1
ATOM 740 N N . GLY A 1 97 ? -14.225 4.437 -3.712 1.00 98.19 97 GLY A N 1
ATOM 741 C CA . GLY A 1 97 ? -14.402 3.503 -2.600 1.00 98.19 97 GLY A CA 1
ATOM 742 C C . GLY A 1 97 ? -13.905 4.079 -1.274 1.00 98.19 97 GLY A C 1
ATOM 743 O O . GLY A 1 97 ? -14.622 4.042 -0.276 1.00 98.19 97 GLY A O 1
ATOM 744 N N . TYR A 1 98 ? -12.719 4.688 -1.264 1.00 98.06 98 TYR A N 1
ATOM 745 C CA . TYR A 1 98 ? -12.175 5.340 -0.075 1.00 98.06 98 TYR A CA 1
ATOM 746 C C . TYR A 1 98 ? -13.025 6.534 0.373 1.00 98.06 98 TYR A C 1
ATOM 748 O O . TYR A 1 98 ? -13.349 6.641 1.553 1.00 98.06 98 TYR A O 1
ATOM 756 N N . ALA A 1 99 ? -13.444 7.401 -0.554 1.00 98.12 99 ALA A N 1
ATOM 757 C CA . ALA A 1 99 ? -14.327 8.528 -0.260 1.00 98.12 99 ALA A CA 1
ATOM 758 C C . ALA A 1 99 ? -15.668 8.051 0.313 1.00 98.12 99 ALA A C 1
ATOM 760 O O . ALA A 1 99 ? -16.140 8.600 1.307 1.00 98.12 99 ALA A O 1
ATOM 761 N N . TYR A 1 100 ? -16.247 6.985 -0.249 1.00 97.69 100 TYR A N 1
ATOM 762 C CA . TYR A 1 100 ? -17.447 6.363 0.299 1.00 97.69 100 TYR A CA 1
ATOM 763 C C . TYR A 1 100 ? -17.234 5.934 1.756 1.00 97.69 100 TYR A C 1
ATOM 765 O O . TYR A 1 100 ? -17.997 6.361 2.622 1.00 97.69 100 TYR A O 1
ATOM 773 N N . LEU A 1 101 ? -16.170 5.174 2.045 1.00 96.69 101 LEU A N 1
ATOM 774 C CA . LEU A 1 101 ? -15.823 4.748 3.408 1.00 96.69 101 LEU A CA 1
ATOM 775 C C . LEU A 1 101 ? -15.606 5.937 4.354 1.00 96.69 101 LEU A C 1
ATOM 777 O O . LEU A 1 101 ? -16.102 5.923 5.477 1.00 96.69 101 LEU A O 1
ATOM 781 N N . PHE A 1 102 ? -14.931 6.988 3.890 1.00 95.38 102 PHE A N 1
ATOM 782 C CA . PHE A 1 102 ? -14.663 8.200 4.668 1.00 95.38 102 PHE A CA 1
ATOM 783 C C . PHE A 1 102 ? -15.947 8.939 5.080 1.00 95.38 102 PHE A C 1
ATOM 785 O O . PHE A 1 102 ? -16.001 9.549 6.145 1.00 95.38 102 PHE A O 1
ATOM 792 N N . THR A 1 103 ? -17.005 8.860 4.268 1.00 95.75 103 THR A N 1
ATOM 793 C CA . THR A 1 103 ? -18.309 9.478 4.576 1.00 95.75 103 THR A CA 1
ATOM 794 C C . THR A 1 103 ? -19.206 8.630 5.477 1.00 95.75 103 THR A C 1
ATOM 796 O O . THR A 1 103 ? -20.253 9.107 5.921 1.00 95.75 103 THR A O 1
ATOM 799 N N . ARG A 1 104 ? -18.843 7.371 5.755 1.00 95.44 104 ARG A N 1
ATOM 800 C CA . ARG A 1 104 ? -19.678 6.497 6.582 1.00 95.44 104 ARG A CA 1
ATOM 801 C C . ARG A 1 104 ? -19.673 6.964 8.039 1.00 95.44 104 ARG A C 1
ATOM 803 O O . ARG A 1 104 ? -18.611 7.285 8.580 1.00 95.44 104 ARG A O 1
ATOM 810 N N . PRO A 1 105 ? -20.840 6.963 8.708 1.00 94.31 105 PRO A N 1
ATOM 811 C CA . PRO A 1 105 ? -20.908 7.312 10.117 1.00 94.31 105 PRO A CA 1
ATOM 812 C C . PRO A 1 105 ? -20.124 6.282 10.936 1.00 94.31 105 PRO A C 1
ATOM 814 O O . PRO A 1 105 ? -20.303 5.079 10.763 1.00 94.31 105 PRO A O 1
ATOM 817 N N . ALA A 1 106 ? -19.259 6.754 11.828 1.00 94.19 106 ALA A N 1
ATOM 818 C CA . ALA A 1 106 ? -18.556 5.928 12.801 1.00 94.19 106 ALA A CA 1
ATOM 819 C C . ALA A 1 106 ? -18.298 6.740 14.072 1.00 94.19 106 ALA A C 1
ATOM 821 O O . ALA A 1 106 ? -18.217 7.972 14.044 1.00 94.19 106 ALA A O 1
ATOM 822 N N . ASN A 1 107 ? -18.139 6.060 15.207 1.00 94.81 107 ASN A N 1
ATOM 823 C CA . ASN A 1 107 ? -17.805 6.731 16.457 1.00 94.81 107 ASN A CA 1
ATOM 824 C C . ASN A 1 107 ? -16.296 7.010 16.544 1.00 94.81 107 ASN A C 1
ATOM 826 O O . ASN A 1 107 ? -15.562 6.295 17.226 1.00 94.81 107 ASN A O 1
ATOM 830 N N . TYR A 1 108 ? -15.831 8.068 15.878 1.00 91.94 108 TYR A N 1
ATOM 831 C CA . TYR A 1 108 ? -14.417 8.469 15.892 1.00 91.94 108 TYR A CA 1
ATOM 832 C C . TYR A 1 108 ? -13.944 9.069 17.226 1.00 91.94 108 TYR A C 1
ATOM 834 O O . TYR A 1 108 ? -12.751 9.304 17.399 1.00 91.94 108 TYR A O 1
ATOM 842 N N . LYS A 1 109 ? -14.843 9.278 18.203 1.00 95.19 109 LYS A N 1
ATOM 843 C CA . LYS A 1 109 ? -14.436 9.620 19.577 1.00 95.19 109 LYS A CA 1
ATOM 844 C C . LYS A 1 109 ? -13.794 8.432 20.295 1.00 95.19 109 LYS A C 1
ATOM 846 O O . LYS A 1 109 ? -13.097 8.632 21.283 1.00 95.19 109 LYS A O 1
ATOM 851 N N . GLN A 1 110 ? -14.024 7.206 19.821 1.00 95.88 110 GLN A N 1
ATOM 852 C CA . GLN A 1 110 ? -13.335 6.019 20.313 1.00 95.88 110 GLN A CA 1
ATOM 853 C C . GLN A 1 110 ? -11.973 5.896 19.608 1.00 95.88 110 GLN A C 1
ATOM 855 O O . GLN A 1 110 ? -11.948 5.675 18.394 1.00 95.88 110 GLN A O 1
ATOM 860 N N . PRO A 1 111 ? -10.836 5.969 20.333 1.00 96.75 111 PRO A N 1
ATOM 861 C CA . PRO A 1 111 ? -9.505 5.921 19.720 1.00 96.75 111 PRO A CA 1
ATOM 862 C C . PRO A 1 111 ? -9.274 4.673 18.863 1.00 96.75 111 PRO A C 1
ATOM 864 O O . PRO A 1 111 ? -8.624 4.743 17.825 1.00 96.75 111 PRO A O 1
ATOM 867 N N . ARG A 1 112 ? -9.863 3.537 19.257 1.00 97.06 112 ARG A N 1
ATOM 868 C CA . ARG A 1 112 ? -9.764 2.277 18.514 1.00 97.06 112 ARG A CA 1
ATOM 869 C C . ARG A 1 112 ? -10.300 2.394 17.083 1.00 97.06 112 ARG A C 1
ATOM 871 O O . ARG A 1 112 ? -9.660 1.884 16.173 1.00 97.06 112 ARG A O 1
ATOM 878 N N . ASN A 1 113 ? -11.410 3.105 16.875 1.00 97.62 113 ASN A N 1
ATOM 879 C CA . ASN A 1 113 ? -12.009 3.282 15.547 1.00 97.62 113 ASN A CA 1
ATOM 880 C C . ASN A 1 113 ? -11.155 4.199 14.669 1.00 97.62 113 ASN A C 1
ATOM 882 O O . ASN A 1 113 ? -11.018 3.958 13.474 1.00 97.62 113 ASN A O 1
ATOM 886 N N . LEU A 1 114 ? -10.530 5.219 15.267 1.00 96.88 114 LEU A N 1
ATOM 887 C CA . LEU A 1 114 ? -9.593 6.094 14.563 1.00 96.88 114 LEU A CA 1
ATOM 888 C C . LEU A 1 114 ? -8.346 5.323 14.103 1.00 96.88 114 LEU A C 1
ATOM 890 O O . LEU A 1 114 ? -7.940 5.437 12.948 1.00 96.88 114 LEU A O 1
ATOM 894 N N . VAL A 1 115 ? -7.771 4.494 14.981 1.00 98.25 115 VAL A N 1
ATOM 895 C CA . VAL A 1 115 ? -6.625 3.631 14.644 1.00 98.25 115 VAL A CA 1
ATOM 896 C C . VAL A 1 115 ? -7.016 2.589 13.592 1.00 98.25 115 VAL A C 1
ATOM 898 O O . VAL A 1 115 ? -6.254 2.368 12.654 1.00 98.25 115 VAL A O 1
ATOM 901 N N . ALA A 1 116 ? -8.211 1.997 13.695 1.00 98.38 116 ALA A N 1
ATOM 902 C CA . ALA A 1 116 ? -8.736 1.057 12.705 1.00 98.38 116 ALA A CA 1
ATOM 903 C C . ALA A 1 116 ? -8.895 1.700 11.327 1.00 98.38 116 ALA A C 1
ATOM 905 O O . ALA A 1 116 ? -8.450 1.126 10.336 1.00 98.38 116 ALA A O 1
ATOM 906 N N . PHE A 1 117 ? -9.441 2.917 11.256 1.00 98.38 117 PHE A N 1
ATOM 907 C CA . PHE A 1 117 ? -9.573 3.637 9.991 1.00 98.38 117 PHE A CA 1
ATOM 908 C C . PHE A 1 117 ? -8.207 4.024 9.400 1.00 98.38 117 PHE A C 1
ATOM 910 O O . PHE A 1 117 ? -8.002 3.927 8.188 1.00 98.38 117 PHE A O 1
ATOM 917 N N . GLY A 1 118 ? -7.238 4.396 10.245 1.00 98.19 118 GLY A N 1
ATOM 918 C CA . GLY A 1 118 ? -5.850 4.616 9.828 1.00 98.19 118 GLY A CA 1
ATOM 919 C C . GLY A 1 118 ? -5.212 3.356 9.234 1.00 98.19 118 GLY A C 1
ATOM 920 O O . GLY A 1 118 ? -4.670 3.402 8.131 1.00 98.19 118 GLY A O 1
ATOM 921 N N . GLY A 1 119 ? -5.353 2.211 9.908 1.00 98.44 119 GLY A N 1
ATOM 922 C CA . GLY A 1 119 ? -4.871 0.923 9.406 1.00 98.44 119 GLY A CA 1
ATOM 923 C C . GLY A 1 119 ? -5.561 0.510 8.105 1.00 98.44 119 GLY A C 1
ATOM 924 O O . GLY A 1 119 ? -4.896 0.091 7.160 1.00 98.44 119 GLY A O 1
ATOM 925 N N . LEU A 1 120 ? -6.881 0.698 8.016 1.00 98.62 120 LEU A N 1
ATOM 926 C CA . LEU A 1 120 ? -7.664 0.433 6.808 1.00 98.62 120 LEU A CA 1
ATOM 927 C C . LEU A 1 120 ? -7.197 1.309 5.640 1.00 98.62 120 LEU A C 1
ATOM 929 O O . LEU A 1 120 ? -7.067 0.823 4.521 1.00 98.62 120 LEU A O 1
ATOM 933 N N . THR A 1 121 ? -6.877 2.578 5.902 1.00 98.38 121 THR A N 1
ATOM 934 C CA . THR A 1 121 ? -6.317 3.495 4.899 1.00 98.38 121 THR A CA 1
ATOM 935 C C . THR A 1 121 ? -4.983 2.978 4.357 1.00 98.38 121 THR A C 1
ATOM 937 O O . THR A 1 121 ? -4.789 2.955 3.142 1.00 98.38 121 THR A O 1
ATOM 940 N N . VAL A 1 122 ? -4.084 2.509 5.230 1.00 98.50 122 VAL A N 1
ATOM 941 C CA . VAL A 1 122 ? -2.798 1.915 4.817 1.00 98.50 122 VAL A CA 1
ATOM 942 C C . VAL A 1 122 ? -3.016 0.656 3.974 1.00 98.50 122 VAL A C 1
ATOM 944 O O . VAL A 1 122 ? -2.367 0.501 2.942 1.00 98.50 122 VAL A O 1
ATOM 947 N N . ILE A 1 123 ? -3.957 -0.213 4.356 1.00 98.62 123 ILE A N 1
ATOM 948 C CA . ILE A 1 123 ? -4.299 -1.423 3.589 1.00 98.62 123 ILE A CA 1
ATOM 949 C C . ILE A 1 123 ? -4.833 -1.060 2.201 1.00 98.62 123 ILE A C 1
ATOM 951 O O . ILE A 1 123 ? -4.345 -1.589 1.204 1.00 98.62 123 ILE A O 1
ATOM 955 N N . ILE A 1 124 ? -5.794 -0.136 2.113 1.00 98.56 124 ILE A N 1
ATOM 956 C CA . ILE A 1 124 ? -6.359 0.323 0.835 1.00 98.56 124 ILE A CA 1
ATOM 957 C C . ILE A 1 124 ? -5.258 0.912 -0.047 1.00 98.56 124 ILE A C 1
ATOM 959 O O . ILE A 1 124 ? -5.192 0.596 -1.233 1.00 98.56 124 ILE A O 1
ATOM 963 N N . PHE A 1 125 ? -4.358 1.712 0.529 1.00 98.00 125 PHE A N 1
ATOM 964 C CA . PHE A 1 125 ? -3.206 2.246 -0.187 1.00 98.00 125 PHE A CA 1
ATOM 965 C C . PHE A 1 125 ? -2.286 1.136 -0.714 1.00 98.00 125 PHE A C 1
ATOM 967 O O . PHE A 1 125 ? -1.873 1.200 -1.870 1.00 98.00 125 PHE A O 1
ATOM 974 N N . MET A 1 126 ? -1.993 0.099 0.077 1.00 98.12 126 MET A N 1
ATOM 975 C CA . MET A 1 126 ? -1.178 -1.040 -0.371 1.00 98.12 126 MET A CA 1
ATOM 976 C C . MET A 1 126 ? -1.855 -1.861 -1.476 1.00 98.12 126 MET A C 1
ATOM 978 O O . MET A 1 126 ? -1.172 -2.307 -2.393 1.00 98.12 126 MET A O 1
ATOM 982 N N . LEU A 1 127 ? -3.179 -2.039 -1.422 1.00 98.19 127 LEU A N 1
ATOM 983 C CA . LEU A 1 127 ? -3.950 -2.724 -2.469 1.00 98.19 127 LEU A CA 1
ATOM 984 C C . LEU A 1 127 ? -4.005 -1.905 -3.770 1.00 98.19 127 LEU A C 1
ATOM 986 O O . LEU A 1 127 ? -3.953 -2.468 -4.861 1.00 98.19 127 LEU A O 1
ATOM 990 N N . TYR A 1 128 ? -4.093 -0.579 -3.656 1.00 97.56 128 TYR A N 1
ATOM 991 C CA . TYR A 1 128 ? -4.121 0.355 -4.784 1.00 97.56 128 TYR A CA 1
ATOM 992 C C . TYR A 1 128 ? -2.754 0.545 -5.457 1.00 97.56 128 TYR A C 1
ATOM 994 O O . TYR A 1 128 ? -2.676 0.702 -6.674 1.00 97.56 128 TYR A O 1
ATOM 1002 N N . SER A 1 129 ? -1.679 0.590 -4.669 1.00 95.50 129 SER A N 1
ATOM 1003 C CA . SER A 1 129 ? -0.363 1.040 -5.128 1.00 95.50 129 SER A CA 1
ATOM 1004 C C . SER A 1 129 ? 0.170 0.221 -6.303 1.00 95.50 129 SER A C 1
ATOM 1006 O O . SER A 1 129 ? 0.108 -1.004 -6.297 1.00 95.50 129 SER A O 1
ATOM 1008 N N . LYS A 1 130 ? 0.782 0.904 -7.282 1.00 94.25 130 LYS A N 1
ATOM 1009 C CA . LYS A 1 130 ? 1.489 0.266 -8.410 1.00 94.25 130 LYS A CA 1
ATOM 1010 C C . LYS A 1 130 ? 2.610 -0.658 -7.938 1.00 94.25 130 LYS A C 1
ATOM 1012 O O . LYS A 1 130 ? 2.857 -1.706 -8.526 1.00 94.25 130 LYS A O 1
ATOM 1017 N N . GLY A 1 131 ? 3.300 -0.234 -6.890 1.00 94.06 131 GLY A N 1
ATOM 1018 C CA . GLY A 1 131 ? 4.492 -0.880 -6.386 1.00 94.06 131 GLY A CA 1
ATOM 1019 C C . GLY A 1 131 ? 4.336 -1.313 -4.945 1.00 94.06 131 GLY A C 1
ATOM 1020 O O . GLY A 1 131 ? 3.833 -0.553 -4.115 1.00 94.06 131 GLY A O 1
ATOM 1021 N N . TYR A 1 132 ? 4.835 -2.501 -4.645 1.00 96.00 132 TYR A N 1
ATOM 1022 C CA . TYR A 1 132 ? 5.019 -2.981 -3.285 1.00 96.00 132 TYR A CA 1
ATOM 1023 C C . TYR A 1 132 ? 6.488 -3.341 -3.084 1.00 96.00 132 TYR A C 1
ATOM 1025 O O . TYR A 1 132 ? 7.200 -3.650 -4.027 1.00 96.00 132 TYR A O 1
ATOM 1033 N N . SER A 1 133 ? 6.960 -3.253 -1.850 1.00 93.88 133 SER A N 1
ATOM 1034 C CA . SER A 1 133 ? 8.248 -3.801 -1.457 1.00 93.88 133 SER A CA 1
ATOM 1035 C C . SER A 1 133 ? 8.058 -4.483 -0.110 1.00 93.88 133 SER A C 1
ATOM 1037 O O . SER A 1 133 ? 7.344 -3.924 0.732 1.00 93.88 133 SER A O 1
ATOM 1039 N N . PRO A 1 134 ? 8.697 -5.637 0.152 1.00 94.56 134 PRO A N 1
ATOM 1040 C CA . PRO A 1 134 ? 8.572 -6.343 1.425 1.00 94.56 134 PRO A CA 1
ATOM 1041 C C . PRO A 1 134 ? 8.723 -5.452 2.663 1.00 94.56 134 PRO A C 1
ATOM 1043 O O . PRO A 1 134 ? 7.956 -5.570 3.620 1.00 94.56 134 PRO A O 1
ATOM 1046 N N . GLN A 1 135 ? 9.630 -4.476 2.629 1.00 94.25 135 GLN A N 1
ATOM 1047 C CA . GLN A 1 135 ? 9.826 -3.529 3.729 1.00 94.25 135 GLN A CA 1
ATOM 1048 C C . GLN A 1 135 ? 8.592 -2.679 4.071 1.00 94.25 135 GLN A C 1
ATOM 1050 O O . GLN A 1 135 ? 8.465 -2.236 5.209 1.00 94.25 135 GLN A O 1
ATOM 1055 N N . PHE A 1 136 ? 7.655 -2.472 3.141 1.00 96.25 136 PHE A N 1
ATOM 1056 C CA . PHE A 1 136 ? 6.452 -1.672 3.389 1.00 96.25 136 PHE A CA 1
ATOM 1057 C C . PHE A 1 136 ? 5.527 -2.300 4.429 1.00 96.25 136 PHE A C 1
ATOM 1059 O O . PHE A 1 136 ? 4.763 -1.579 5.069 1.00 96.25 136 PHE A O 1
ATOM 1066 N N . LEU A 1 137 ? 5.641 -3.609 4.677 1.00 97.56 137 LEU A N 1
ATOM 1067 C CA . LEU A 1 137 ? 4.892 -4.282 5.737 1.00 97.56 137 LEU A CA 1
ATOM 1068 C C . LEU A 1 137 ? 5.118 -3.634 7.117 1.00 97.56 137 LEU A C 1
ATOM 1070 O O . LEU A 1 137 ? 4.209 -3.641 7.947 1.00 97.56 137 LEU A O 1
ATOM 1074 N N . VAL A 1 138 ? 6.275 -2.996 7.348 1.00 97.19 138 VAL A N 1
ATOM 1075 C CA . VAL A 1 138 ? 6.578 -2.282 8.602 1.00 97.19 138 VAL A CA 1
ATOM 1076 C C . VAL A 1 138 ? 5.559 -1.185 8.927 1.00 97.19 138 VAL A C 1
ATOM 1078 O O . VAL A 1 138 ? 5.318 -0.903 10.098 1.00 97.19 138 VAL A O 1
ATOM 1081 N N . TYR A 1 139 ? 4.915 -0.599 7.912 1.00 97.81 139 TYR A N 1
ATOM 1082 C CA . TYR A 1 139 ? 3.886 0.422 8.106 1.00 97.81 139 TYR A CA 1
ATOM 1083 C C . TYR A 1 139 ? 2.548 -0.163 8.572 1.00 97.81 139 TYR A C 1
ATOM 1085 O O . TYR A 1 139 ? 1.732 0.563 9.131 1.00 97.81 139 TYR A O 1
ATOM 1093 N N . LEU A 1 140 ? 2.316 -1.463 8.365 1.00 98.25 140 LEU A N 1
ATOM 1094 C CA . LEU A 1 140 ? 1.056 -2.132 8.688 1.00 98.25 140 LEU A CA 1
ATOM 1095 C C . LEU A 1 140 ? 1.114 -2.930 10.001 1.00 98.25 140 LEU A C 1
ATOM 1097 O O . LEU A 1 140 ? 0.127 -2.958 10.738 1.00 98.25 140 LEU A O 1
ATOM 1101 N N . LEU A 1 141 ? 2.258 -3.543 10.331 1.00 97.94 141 LEU A N 1
ATOM 1102 C CA . LEU A 1 141 ? 2.414 -4.368 11.542 1.00 97.94 141 LEU A CA 1
ATOM 1103 C C . LEU A 1 141 ? 1.971 -3.675 12.848 1.00 97.94 141 LEU A C 1
ATOM 1105 O O . LEU A 1 141 ? 1.290 -4.333 13.642 1.00 97.94 141 LEU A O 1
ATOM 1109 N N . PRO A 1 142 ? 2.262 -2.377 13.089 1.00 98.19 142 PRO A N 1
ATOM 1110 C CA . PRO A 1 142 ? 1.806 -1.699 14.301 1.00 98.19 142 PRO A CA 1
ATOM 1111 C C . PRO A 1 142 ? 0.280 -1.705 14.448 1.00 98.19 142 PRO A C 1
ATOM 1113 O O . PRO A 1 142 ? -0.229 -1.912 15.547 1.00 98.19 142 PRO A O 1
ATOM 1116 N N . PHE A 1 143 ? -0.464 -1.548 13.348 1.00 98.50 143 PHE A N 1
ATOM 1117 C CA . PHE A 1 143 ? -1.927 -1.577 13.376 1.00 98.50 143 PHE A CA 1
ATOM 1118 C C . PHE A 1 143 ? -2.459 -2.961 13.740 1.00 98.50 143 PHE A C 1
ATOM 1120 O O . PHE A 1 143 ? -3.379 -3.058 14.548 1.00 98.50 143 PHE A O 1
ATOM 1127 N N . ILE A 1 144 ? -1.861 -4.030 13.203 1.00 98.25 144 ILE A N 1
ATOM 1128 C CA . ILE A 1 144 ? -2.261 -5.411 13.519 1.00 98.25 144 ILE A CA 1
ATOM 1129 C C . ILE A 1 144 ? -2.099 -5.678 15.018 1.00 98.25 144 ILE A C 1
ATOM 1131 O O . ILE A 1 144 ? -3.030 -6.159 15.663 1.00 98.25 144 ILE A O 1
ATOM 1135 N N . ILE A 1 145 ? -0.947 -5.311 15.584 1.00 96.44 145 ILE A N 1
ATOM 1136 C CA . ILE A 1 145 ? -0.646 -5.518 17.006 1.00 96.44 145 ILE A CA 1
ATOM 1137 C C . ILE A 1 145 ? -1.607 -4.715 17.894 1.00 96.44 145 ILE A C 1
ATOM 1139 O O . ILE A 1 145 ? -2.112 -5.243 18.884 1.00 96.44 145 ILE A O 1
ATOM 1143 N N . LEU A 1 146 ? -1.888 -3.457 17.539 1.00 97.62 146 LEU A N 1
ATOM 1144 C CA . LEU A 1 146 ? -2.753 -2.578 18.333 1.00 97.62 146 LEU A CA 1
ATOM 1145 C C . LEU A 1 146 ? -4.239 -2.953 18.248 1.00 97.62 146 LEU A C 1
ATOM 1147 O O . LEU A 1 146 ? -4.960 -2.841 19.239 1.00 97.62 146 LEU A O 1
ATOM 1151 N N . LEU A 1 147 ? -4.722 -3.369 17.077 1.00 98.12 147 LEU A N 1
ATOM 1152 C CA . LEU A 1 147 ? -6.151 -3.601 16.835 1.00 98.12 147 LEU A CA 1
ATOM 1153 C C . LEU A 1 147 ? -6.581 -5.046 17.091 1.00 98.12 147 LEU A C 1
ATOM 1155 O O . LEU A 1 147 ? -7.741 -5.279 17.456 1.00 98.12 147 LEU A O 1
ATOM 1159 N N . MET A 1 148 ? -5.655 -5.995 16.920 1.00 97.25 148 MET A N 1
ATOM 1160 C CA . MET A 1 148 ? -5.884 -7.436 17.027 1.00 97.25 148 MET A CA 1
ATOM 1161 C C . MET A 1 148 ? -4.800 -8.130 17.879 1.00 97.25 148 MET A C 1
ATOM 1163 O O . MET A 1 148 ? -4.116 -9.023 17.374 1.00 97.25 148 MET A O 1
ATOM 1167 N N . PRO A 1 149 ? -4.664 -7.810 19.183 1.00 96.12 149 PRO A N 1
ATOM 1168 C CA . PRO A 1 149 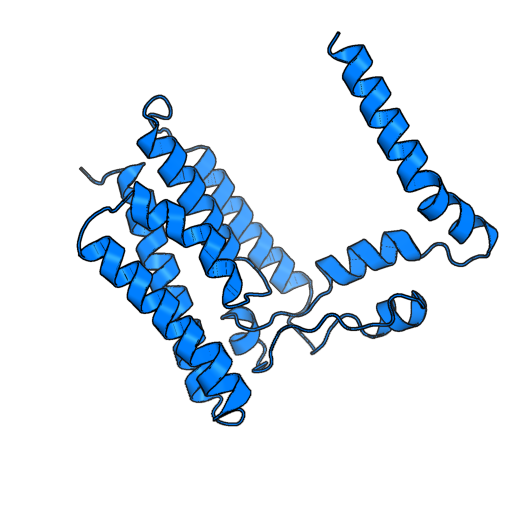? -3.693 -8.440 20.088 1.00 96.12 149 PRO A CA 1
ATOM 1169 C C . PRO A 1 149 ? -4.123 -9.866 20.489 1.00 96.12 149 PRO A C 1
ATOM 1171 O O . PRO A 1 149 ? -4.311 -10.191 21.657 1.00 96.12 149 PRO A O 1
ATOM 1174 N N . THR A 1 150 ? -4.355 -10.725 19.500 1.00 96.81 150 THR A N 1
ATOM 1175 C CA . THR A 1 150 ? -4.864 -12.094 19.641 1.00 96.81 150 THR A CA 1
ATOM 1176 C C . THR A 1 150 ? -4.090 -13.034 18.720 1.00 96.81 150 THR A C 1
ATOM 1178 O O . THR A 1 150 ? -3.378 -12.589 17.817 1.00 96.81 150 THR A O 1
ATOM 1181 N N . GLY A 1 151 ? -4.285 -14.349 18.875 1.00 97.12 151 GLY A N 1
ATOM 1182 C CA . GLY A 1 151 ? -3.704 -15.340 17.961 1.00 97.12 151 GLY A CA 1
ATOM 1183 C C . GLY A 1 151 ? -4.082 -15.110 16.491 1.00 97.12 151 GLY A C 1
ATOM 1184 O O . GLY A 1 151 ? -3.271 -15.364 15.609 1.00 97.12 151 GLY A O 1
ATOM 1185 N N . ARG A 1 152 ? -5.268 -14.545 16.212 1.00 96.88 152 ARG A N 1
ATOM 1186 C CA . ARG A 1 152 ? -5.685 -14.197 14.843 1.00 96.88 152 ARG A CA 1
ATOM 1187 C C . ARG A 1 152 ? -4.822 -13.088 14.239 1.00 96.88 152 ARG A C 1
ATOM 1189 O O . ARG A 1 152 ? -4.354 -13.233 13.116 1.00 96.88 152 ARG A O 1
ATOM 1196 N N . GLY A 1 153 ? -4.568 -12.014 14.989 1.00 97.88 153 GLY A N 1
ATOM 1197 C CA . GLY A 1 153 ? -3.673 -10.941 14.540 1.00 97.88 153 GLY A CA 1
ATOM 1198 C C . GLY A 1 153 ? -2.240 -11.435 14.338 1.00 97.88 153 GLY A C 1
ATOM 1199 O O . GLY A 1 153 ? -1.605 -11.092 13.342 1.00 97.88 153 GLY A O 1
ATOM 1200 N N . LEU A 1 154 ? -1.762 -12.323 15.220 1.00 98.00 154 LEU A N 1
ATOM 1201 C CA . LEU A 1 154 ? -0.466 -12.984 15.056 1.00 98.00 154 LEU A CA 1
ATOM 1202 C C . LEU A 1 154 ? -0.399 -13.798 13.754 1.00 98.00 154 LEU A C 1
ATOM 1204 O O . LEU A 1 154 ? 0.590 -13.699 13.036 1.00 98.00 154 LEU A O 1
ATOM 1208 N N . ILE A 1 155 ? -1.449 -14.553 13.416 1.00 98.50 155 ILE A N 1
ATOM 1209 C CA . ILE A 1 155 ? -1.519 -15.319 12.162 1.00 98.50 155 ILE A CA 1
ATOM 1210 C C . ILE A 1 155 ? -1.413 -14.390 10.946 1.00 98.50 155 ILE A C 1
ATOM 1212 O O . ILE A 1 155 ? -0.590 -14.653 10.073 1.00 98.50 155 ILE A O 1
ATOM 1216 N N . TYR A 1 156 ? -2.163 -13.282 10.902 1.00 98.50 156 TYR A N 1
ATOM 1217 C CA . TYR A 1 156 ? -2.043 -12.301 9.813 1.00 98.50 156 TYR A CA 1
ATOM 1218 C C . TYR A 1 156 ? -0.616 -11.749 9.689 1.00 98.50 156 TYR A C 1
ATOM 1220 O O . TYR A 1 156 ? -0.058 -11.718 8.591 1.00 98.50 156 TYR A O 1
ATOM 1228 N N . ALA A 1 157 ? -0.001 -11.355 10.808 1.00 98.38 157 ALA A N 1
ATOM 1229 C CA . ALA A 1 157 ? 1.364 -10.833 10.820 1.00 98.38 157 ALA A CA 1
ATOM 1230 C C . ALA A 1 157 ? 2.391 -11.872 10.335 1.00 98.38 157 ALA A C 1
ATOM 1232 O O . ALA A 1 157 ? 3.277 -11.538 9.544 1.00 98.38 157 ALA A O 1
ATOM 1233 N N . LEU A 1 158 ? 2.260 -13.131 10.766 1.00 98.56 158 LEU A N 1
ATOM 1234 C CA . LEU A 1 158 ? 3.138 -14.228 10.355 1.00 98.56 158 LEU A CA 1
ATOM 1235 C C . LEU A 1 158 ? 2.967 -14.584 8.879 1.00 98.56 158 LEU A C 1
ATOM 1237 O O . LEU A 1 158 ? 3.972 -14.755 8.197 1.00 98.56 158 LEU A O 1
ATOM 1241 N N . ILE A 1 159 ? 1.732 -14.649 8.371 1.00 98.69 159 ILE A N 1
ATOM 1242 C CA . ILE A 1 159 ? 1.469 -14.903 6.948 1.00 98.69 159 ILE A CA 1
ATOM 1243 C C . ILE A 1 159 ? 2.108 -13.803 6.101 1.00 98.69 159 ILE A C 1
ATOM 1245 O O . ILE A 1 159 ? 2.900 -14.107 5.216 1.00 98.69 159 ILE A O 1
ATOM 1249 N N . LEU A 1 160 ? 1.831 -12.529 6.394 1.00 98.62 160 LEU A N 1
ATOM 1250 C CA . LEU A 1 160 ? 2.381 -11.410 5.620 1.00 98.62 160 LEU A CA 1
ATOM 1251 C C . LEU A 1 160 ? 3.917 -11.373 5.672 1.00 98.62 160 LEU A C 1
ATOM 1253 O O . LEU A 1 160 ? 4.567 -11.156 4.651 1.00 98.62 160 LEU A O 1
ATOM 1257 N N . THR A 1 161 ? 4.506 -11.639 6.840 1.00 98.38 161 THR A N 1
ATOM 1258 C CA . THR A 1 161 ? 5.969 -11.705 6.992 1.00 98.38 161 THR A CA 1
ATOM 1259 C C . THR A 1 161 ? 6.558 -12.896 6.238 1.00 98.38 161 THR A C 1
ATOM 1261 O O . THR A 1 161 ? 7.572 -12.754 5.559 1.00 98.38 161 THR A O 1
ATOM 1264 N N . GLY A 1 162 ? 5.914 -14.061 6.303 1.00 98.50 162 GLY A N 1
ATOM 1265 C CA . GLY A 1 162 ? 6.319 -15.255 5.564 1.00 98.50 162 GLY A CA 1
ATOM 1266 C C . GLY A 1 162 ? 6.257 -15.048 4.052 1.00 98.50 162 GLY A C 1
ATOM 1267 O O . GLY A 1 162 ? 7.200 -15.401 3.354 1.00 98.50 162 GLY A O 1
ATOM 1268 N N . LEU A 1 163 ? 5.206 -14.397 3.547 1.00 98.56 163 LEU A N 1
ATOM 1269 C CA . LEU A 1 163 ? 5.084 -14.034 2.132 1.00 98.56 163 LEU A CA 1
ATOM 1270 C C . LEU A 1 163 ? 6.208 -13.091 1.686 1.00 98.56 163 LEU A C 1
ATOM 1272 O O . LEU A 1 163 ? 6.775 -13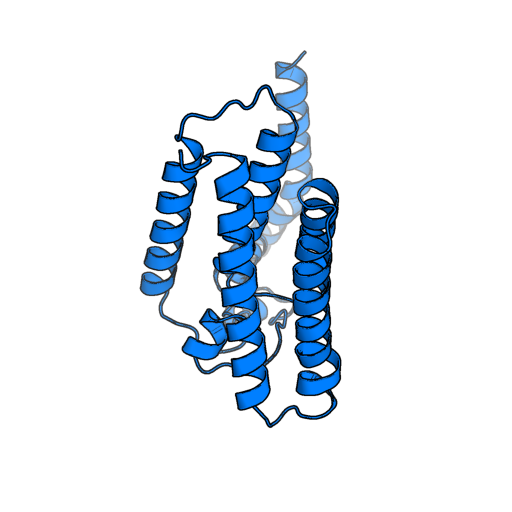.288 0.619 1.00 98.56 163 LEU A O 1
ATOM 1276 N N . ASN A 1 164 ? 6.600 -12.128 2.522 1.00 98.00 164 ASN A N 1
ATOM 1277 C CA . ASN A 1 164 ? 7.754 -11.267 2.253 1.00 98.00 164 ASN A CA 1
ATOM 1278 C C . ASN A 1 164 ? 9.085 -12.045 2.192 1.00 98.00 164 ASN A C 1
ATOM 1280 O O . ASN A 1 164 ? 9.951 -11.713 1.383 1.00 98.00 164 ASN A O 1
ATOM 1284 N N . VAL A 1 165 ? 9.256 -13.077 3.028 1.00 97.75 165 VAL A N 1
ATOM 1285 C CA . VAL A 1 165 ? 10.420 -13.982 2.969 1.00 97.75 165 VAL A CA 1
ATOM 1286 C C . VAL A 1 165 ? 10.377 -14.845 1.704 1.00 97.75 165 VAL A C 1
ATOM 1288 O O . VAL A 1 165 ? 11.404 -15.057 1.067 1.00 97.75 165 VAL A O 1
ATOM 1291 N N . LEU A 1 166 ? 9.200 -15.315 1.293 1.00 98.19 166 LEU A N 1
ATOM 1292 C CA . LEU A 1 166 ? 9.052 -16.024 0.021 1.00 98.19 166 LEU A CA 1
ATOM 1293 C C . LEU A 1 166 ? 9.330 -15.114 -1.188 1.00 98.19 166 LEU A C 1
ATOM 1295 O O . LEU A 1 166 ? 9.845 -15.581 -2.198 1.00 98.19 166 LEU A O 1
ATOM 1299 N N . GLU A 1 167 ? 9.032 -13.821 -1.090 1.00 97.25 167 GLU A N 1
ATOM 1300 C CA . GLU A 1 167 ? 9.286 -12.856 -2.161 1.00 97.25 167 GLU A CA 1
ATOM 1301 C C . GLU A 1 167 ? 10.774 -12.523 -2.312 1.00 97.25 167 GLU A C 1
ATOM 1303 O O . GLU A 1 167 ? 11.369 -12.756 -3.362 1.00 97.25 167 GLU A O 1
ATOM 1308 N N . GLN A 1 168 ? 11.389 -11.961 -1.268 1.00 94.69 168 GLN A N 1
ATOM 1309 C CA . GLN A 1 168 ? 12.705 -11.333 -1.396 1.00 94.69 168 GLN A CA 1
ATOM 1310 C C . GLN A 1 168 ? 13.844 -12.363 -1.424 1.00 94.69 168 GLN A C 1
ATOM 1312 O O . GLN A 1 168 ? 14.434 -12.571 -2.483 1.00 94.69 168 GLN A O 1
ATOM 1317 N N . PRO A 1 169 ? 14.161 -13.069 -0.324 1.00 95.50 169 PRO A N 1
ATOM 1318 C CA . PRO A 1 169 ? 15.270 -14.014 -0.349 1.00 95.50 169 PRO A CA 1
ATOM 1319 C C . PRO A 1 169 ? 14.967 -15.311 -1.112 1.00 95.50 169 PRO A C 1
ATOM 1321 O O . PRO A 1 169 ? 15.908 -15.938 -1.581 1.00 95.50 169 PRO A O 1
ATOM 1324 N N . ILE A 1 170 ? 13.711 -15.753 -1.246 1.00 97.56 170 ILE A N 1
ATOM 1325 C CA . ILE A 1 170 ? 13.421 -17.020 -1.943 1.00 97.56 170 ILE A CA 1
ATOM 1326 C C . ILE A 1 170 ? 13.223 -16.770 -3.439 1.00 97.56 170 ILE A C 1
ATOM 1328 O O . ILE A 1 170 ? 14.040 -17.228 -4.230 1.00 97.56 170 ILE A O 1
ATOM 1332 N N . TYR A 1 171 ? 12.188 -16.035 -3.849 1.00 97.56 171 TYR A N 1
ATOM 1333 C CA . TYR A 1 171 ? 11.928 -15.814 -5.271 1.00 97.56 171 TYR A CA 1
ATOM 1334 C C . TYR A 1 171 ? 13.027 -14.967 -5.928 1.00 97.56 171 TYR A C 1
ATOM 1336 O O . TYR A 1 171 ? 13.698 -15.456 -6.830 1.00 97.56 171 TYR A O 1
ATOM 1344 N N . PHE A 1 172 ? 13.294 -13.743 -5.460 1.00 95.75 172 PHE A N 1
ATOM 1345 C CA . PHE A 1 172 ? 14.234 -12.858 -6.167 1.00 95.75 172 PHE A CA 1
ATOM 1346 C C . PHE A 1 172 ? 15.705 -13.289 -6.107 1.00 95.75 172 PHE A C 1
ATOM 1348 O O . PHE A 1 172 ? 16.478 -12.887 -6.977 1.00 95.75 172 PHE A O 1
ATOM 1355 N N . VAL A 1 173 ? 16.108 -14.089 -5.113 1.00 96.25 173 VAL A N 1
ATOM 1356 C CA . VAL A 1 173 ? 17.514 -14.503 -4.945 1.00 96.25 173 VAL A CA 1
ATOM 1357 C C . VAL A 1 173 ? 17.745 -15.976 -5.285 1.00 96.25 173 VAL A C 1
ATOM 1359 O O . VAL A 1 173 ? 18.714 -16.281 -5.977 1.00 96.25 173 VAL A O 1
ATOM 1362 N N . MET A 1 174 ? 16.897 -16.899 -4.819 1.00 97.44 174 MET A N 1
ATOM 1363 C CA . MET A 1 174 ? 17.123 -18.341 -5.007 1.00 97.44 174 MET A CA 1
ATOM 1364 C C . MET A 1 174 ? 16.415 -18.904 -6.245 1.00 97.44 174 MET A C 1
ATOM 1366 O O . MET A 1 174 ? 16.990 -19.742 -6.935 1.00 97.44 174 MET A O 1
ATOM 1370 N N . LEU A 1 175 ? 15.188 -18.456 -6.528 1.00 96.88 175 LEU A N 1
ATOM 1371 C CA . LEU A 1 175 ? 14.304 -19.015 -7.560 1.00 96.88 175 LEU A CA 1
ATOM 1372 C C . LEU A 1 175 ? 13.766 -17.943 -8.540 1.00 96.88 175 LEU A C 1
ATOM 1374 O O . LEU A 1 175 ? 12.557 -17.884 -8.776 1.00 96.88 175 LEU A O 1
ATOM 1378 N N . PRO A 1 176 ? 14.620 -17.100 -9.160 1.00 94.56 176 PRO A N 1
ATOM 1379 C CA . PRO A 1 176 ? 14.168 -15.922 -9.915 1.00 94.56 176 PRO A CA 1
ATOM 1380 C C . PRO A 1 176 ? 13.413 -16.243 -11.211 1.00 94.56 176 PRO A C 1
ATOM 1382 O O . PRO A 1 176 ? 12.780 -15.364 -11.788 1.00 94.56 176 PRO A O 1
ATOM 1385 N N . ASN A 1 177 ? 13.475 -17.491 -11.685 1.00 95.50 177 ASN A N 1
ATOM 1386 C CA . ASN A 1 177 ? 12.790 -17.931 -12.903 1.00 95.50 177 ASN A CA 1
ATOM 1387 C C . ASN A 1 177 ? 11.425 -18.584 -12.619 1.00 95.50 177 ASN A C 1
ATOM 1389 O O . ASN A 1 177 ? 10.667 -18.860 -13.550 1.00 95.50 177 ASN A O 1
ATOM 1393 N N . ASP A 1 178 ? 11.085 -18.811 -11.349 1.00 96.00 178 ASP A N 1
ATOM 1394 C CA . ASP A 1 178 ? 9.871 -19.515 -10.943 1.00 96.00 178 ASP A CA 1
ATOM 1395 C C . ASP A 1 178 ? 8.703 -18.537 -10.779 1.00 96.00 178 ASP A C 1
ATOM 1397 O 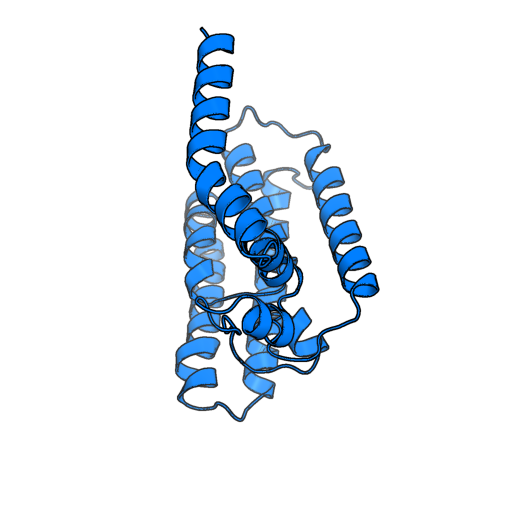O . ASP A 1 178 ? 8.198 -18.312 -9.681 1.00 96.00 178 ASP A O 1
ATOM 1401 N N . GLY A 1 179 ? 8.252 -17.934 -11.884 1.00 95.56 179 GLY A N 1
ATOM 1402 C CA . GLY A 1 179 ? 7.219 -16.886 -11.864 1.00 95.56 179 GLY A CA 1
ATOM 1403 C C . GLY A 1 179 ? 5.924 -17.284 -11.136 1.00 95.56 179 GLY A C 1
ATOM 1404 O O . GLY A 1 179 ? 5.277 -16.439 -10.521 1.00 95.56 179 GLY A O 1
ATOM 1405 N N . TRP A 1 180 ? 5.577 -18.576 -11.118 1.00 97.19 180 TRP A N 1
ATOM 1406 C CA . TRP A 1 180 ? 4.435 -19.105 -10.362 1.00 97.19 180 TRP A CA 1
ATOM 1407 C C . TRP A 1 180 ? 4.531 -18.822 -8.854 1.00 97.19 180 TRP A C 1
ATOM 1409 O O . TRP A 1 180 ? 3.505 -18.583 -8.214 1.00 97.19 180 TRP A O 1
ATOM 1419 N N . LEU A 1 181 ? 5.745 -18.812 -8.291 1.00 97.88 181 LEU A N 1
ATOM 1420 C CA . LEU A 1 181 ? 5.980 -18.523 -6.881 1.00 97.88 181 LEU A CA 1
ATOM 1421 C C . LEU A 1 181 ? 5.661 -17.059 -6.583 1.00 97.88 181 LEU A C 1
ATOM 1423 O O . LEU A 1 181 ? 4.958 -16.778 -5.613 1.00 97.88 181 LEU A O 1
ATOM 1427 N N . LEU A 1 182 ? 6.098 -16.131 -7.441 1.00 97.62 182 LEU A N 1
ATOM 1428 C CA . LEU A 1 182 ? 5.751 -14.719 -7.287 1.00 97.62 182 LEU A CA 1
ATOM 1429 C C . LEU A 1 182 ? 4.244 -14.492 -7.447 1.00 97.62 182 LEU A C 1
ATOM 1431 O O . LEU A 1 182 ? 3.662 -13.756 -6.654 1.00 97.62 182 LEU A O 1
ATOM 1435 N N . ILE A 1 183 ? 3.589 -15.157 -8.409 1.00 98.38 183 ILE A N 1
ATOM 1436 C CA . ILE A 1 183 ? 2.122 -15.097 -8.557 1.00 98.38 183 ILE A CA 1
ATOM 1437 C C . ILE A 1 183 ? 1.447 -15.523 -7.254 1.00 98.38 183 ILE A C 1
ATOM 1439 O O . ILE A 1 183 ? 0.587 -14.803 -6.745 1.00 98.38 183 ILE A O 1
ATOM 1443 N N . PHE A 1 184 ? 1.850 -16.670 -6.701 1.00 98.38 184 PHE A N 1
ATOM 1444 C CA . PHE A 1 184 ? 1.323 -17.160 -5.432 1.00 98.38 184 PHE A CA 1
ATOM 1445 C C . PHE A 1 184 ? 1.520 -16.132 -4.316 1.00 98.38 184 PHE A C 1
ATOM 1447 O O . PHE A 1 184 ? 0.555 -15.783 -3.639 1.00 98.38 184 PHE A O 1
ATOM 1454 N N . VAL A 1 185 ? 2.738 -15.613 -4.153 1.00 98.38 185 VAL A N 1
ATOM 1455 C CA . VAL A 1 185 ? 3.076 -14.646 -3.102 1.00 98.38 185 VAL A CA 1
ATOM 1456 C C . VAL A 1 185 ? 2.226 -13.381 -3.209 1.00 98.38 185 VAL A C 1
ATOM 1458 O O . VAL A 1 185 ? 1.603 -12.960 -2.231 1.00 98.38 185 VAL A O 1
ATOM 1461 N N . VAL A 1 186 ? 2.155 -12.802 -4.405 1.00 98.19 186 VAL A N 1
ATOM 1462 C CA . VAL A 1 186 ? 1.425 -11.566 -4.688 1.00 98.19 186 VAL A CA 1
ATOM 1463 C C . VAL A 1 186 ? -0.077 -11.742 -4.460 1.00 98.19 186 VAL A C 1
ATOM 1465 O O . VAL A 1 186 ? -0.700 -10.907 -3.798 1.00 98.19 186 VAL A O 1
ATOM 1468 N N . VAL A 1 187 ? -0.668 -12.827 -4.971 1.00 98.50 187 VAL A N 1
ATOM 1469 C CA . VAL A 1 187 ? -2.104 -13.109 -4.818 1.00 98.50 187 VAL A CA 1
ATOM 1470 C C . VAL A 1 187 ? -2.438 -13.418 -3.361 1.00 98.50 187 VAL A C 1
ATOM 1472 O O . VAL A 1 187 ? -3.388 -12.852 -2.820 1.00 98.50 187 VAL A O 1
ATOM 1475 N N . ALA A 1 188 ? -1.643 -14.254 -2.689 1.00 98.69 188 ALA A N 1
ATOM 1476 C CA . ALA A 1 188 ? -1.836 -14.563 -1.277 1.00 98.69 188 ALA A CA 1
ATOM 1477 C C . ALA A 1 188 ? -1.731 -13.301 -0.409 1.00 98.69 188 ALA A C 1
ATOM 1479 O O . ALA A 1 188 ? -2.566 -13.101 0.476 1.00 98.69 188 ALA A O 1
ATOM 1480 N N . ARG A 1 189 ? -0.773 -12.405 -0.689 1.00 98.69 189 ARG A N 1
ATOM 1481 C CA . ARG A 1 189 ? -0.653 -11.111 0.000 1.00 98.69 189 ARG A CA 1
ATOM 1482 C C . ARG A 1 189 ? -1.878 -10.244 -0.249 1.00 98.69 189 ARG A C 1
ATOM 1484 O O . ARG A 1 189 ? -2.435 -9.725 0.711 1.00 98.69 189 ARG A O 1
ATOM 1491 N N . PHE A 1 190 ? -2.318 -10.107 -1.499 1.00 98.62 190 PHE A N 1
ATOM 1492 C CA . PHE A 1 190 ? -3.499 -9.314 -1.844 1.00 98.62 190 PHE A CA 1
ATOM 1493 C C . PHE A 1 190 ? -4.747 -9.798 -1.098 1.00 98.62 190 PHE A C 1
ATOM 1495 O O . PHE A 1 190 ? -5.436 -8.999 -0.468 1.00 98.62 190 PHE A O 1
ATOM 1502 N N . LEU A 1 191 ? -4.997 -11.109 -1.098 1.00 98.75 191 LEU A N 1
ATOM 1503 C CA . LEU A 1 191 ? -6.131 -11.704 -0.389 1.00 98.75 191 LEU A CA 1
ATOM 1504 C C . LEU A 1 191 ? -6.011 -11.536 1.130 1.00 98.75 191 LEU A C 1
ATOM 1506 O O . LEU A 1 191 ? -6.993 -11.201 1.788 1.00 98.75 191 LEU A O 1
ATOM 1510 N N . THR A 1 192 ? -4.809 -11.709 1.684 1.00 98.75 192 THR A N 1
ATOM 1511 C CA . THR A 1 192 ? -4.551 -11.526 3.121 1.00 98.75 192 THR A CA 1
ATOM 1512 C C . THR A 1 192 ? -4.777 -10.074 3.544 1.00 98.75 192 THR A C 1
ATOM 1514 O O . THR A 1 192 ? -5.418 -9.823 4.562 1.00 98.75 192 THR A O 1
ATOM 1517 N N . LEU A 1 193 ? -4.301 -9.111 2.748 1.00 98.69 193 LEU A N 1
ATOM 1518 C CA . LEU A 1 193 ? -4.528 -7.683 2.968 1.00 98.69 193 LEU A CA 1
ATOM 1519 C C . LEU A 1 193 ? -6.010 -7.322 2.841 1.00 98.69 193 LEU A C 1
ATOM 1521 O O . LEU A 1 193 ? -6.516 -6.580 3.675 1.00 98.69 193 LEU A O 1
ATOM 1525 N N . ALA A 1 194 ? -6.721 -7.862 1.848 1.00 98.69 194 ALA A N 1
ATOM 1526 C CA . ALA A 1 194 ? -8.156 -7.641 1.689 1.00 98.69 194 ALA A CA 1
ATOM 1527 C C . ALA A 1 194 ? -8.949 -8.187 2.888 1.00 98.69 194 ALA A C 1
ATOM 1529 O O . ALA A 1 194 ? -9.781 -7.472 3.444 1.00 98.69 194 ALA A O 1
ATOM 1530 N N . ALA A 1 195 ? -8.647 -9.409 3.338 1.00 98.69 195 ALA A N 1
ATOM 1531 C CA . ALA A 1 195 ? -9.256 -10.004 4.526 1.00 98.69 195 ALA A CA 1
ATOM 1532 C C . ALA A 1 195 ? -8.974 -9.171 5.787 1.00 98.69 195 ALA A C 1
ATOM 1534 O O . ALA A 1 195 ? -9.896 -8.837 6.525 1.00 98.69 195 ALA A O 1
ATOM 1535 N N . LEU A 1 196 ? -7.726 -8.742 5.992 1.00 98.56 196 LEU A N 1
ATOM 1536 C CA . LEU A 1 196 ? -7.359 -7.868 7.106 1.00 98.56 196 LEU A CA 1
ATOM 1537 C C . LEU A 1 196 ? -8.044 -6.491 7.022 1.00 98.56 196 LEU A C 1
ATOM 1539 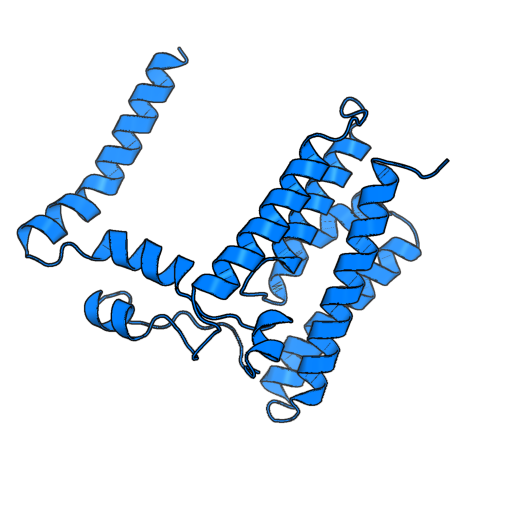O O . LEU A 1 196 ? -8.436 -5.923 8.040 1.00 98.56 196 LEU A O 1
ATOM 1543 N N . GLY A 1 197 ? -8.228 -5.959 5.813 1.00 98.50 197 GLY A N 1
ATOM 1544 C CA . GLY A 1 197 ? -8.991 -4.737 5.575 1.00 98.50 197 GLY A CA 1
ATOM 1545 C C . GLY A 1 197 ? -10.449 -4.886 6.006 1.00 98.50 197 GLY A C 1
ATOM 1546 O O . GLY A 1 197 ? -10.988 -3.990 6.651 1.00 98.50 197 GLY A O 1
ATOM 1547 N N . LEU A 1 198 ? -11.069 -6.036 5.728 1.00 98.31 198 LEU A N 1
ATOM 1548 C CA . LEU A 1 198 ? -12.412 -6.348 6.222 1.00 98.31 198 LEU A CA 1
ATOM 1549 C C . LEU A 1 198 ? -12.445 -6.430 7.751 1.00 98.31 198 LEU A C 1
ATOM 1551 O O . LEU A 1 198 ? -13.331 -5.835 8.356 1.00 98.31 198 LEU A O 1
ATOM 1555 N N . GLU A 1 199 ? -11.468 -7.083 8.384 1.00 98.19 199 GLU A N 1
ATOM 1556 C CA . GLU A 1 199 ? -11.359 -7.147 9.853 1.00 98.19 199 GLU A CA 1
ATOM 1557 C C . GLU A 1 199 ? -11.295 -5.741 10.468 1.00 98.19 199 GLU A C 1
ATOM 1559 O O . GLU A 1 199 ? -12.027 -5.429 11.408 1.00 98.19 199 GLU A O 1
ATOM 1564 N N . PHE A 1 200 ? -10.469 -4.850 9.910 1.00 98.31 200 PHE A N 1
ATOM 1565 C CA . PHE A 1 200 ? -10.385 -3.462 10.377 1.00 98.31 200 PHE A CA 1
ATOM 1566 C C . PHE A 1 200 ? -11.670 -2.683 10.088 1.00 98.31 200 PHE A C 1
ATOM 1568 O O . PHE A 1 200 ? -12.099 -1.890 10.925 1.00 98.31 200 PHE A O 1
ATOM 1575 N N . GLY A 1 201 ? -12.318 -2.940 8.951 1.00 97.88 201 GLY A N 1
ATOM 1576 C CA . GLY A 1 201 ? -13.633 -2.394 8.627 1.00 97.88 201 GLY A CA 1
ATOM 1577 C C . GLY A 1 201 ? -14.698 -2.790 9.650 1.00 97.88 201 GLY A C 1
ATOM 1578 O O . GLY A 1 201 ? -15.436 -1.924 10.108 1.00 97.88 201 GLY A O 1
ATOM 1579 N N . LEU A 1 202 ? -14.732 -4.055 10.078 1.00 97.50 202 LEU A N 1
ATOM 1580 C CA . LEU A 1 202 ? -15.689 -4.572 11.066 1.00 97.50 202 LEU A CA 1
ATOM 1581 C C . LEU A 1 202 ? -15.467 -4.017 12.479 1.00 97.50 202 LEU A C 1
ATOM 1583 O O . LEU A 1 202 ? -16.405 -3.973 13.270 1.00 97.50 202 LEU A O 1
ATOM 1587 N N . ILE A 1 203 ? -14.255 -3.555 12.806 1.00 97.00 203 ILE A N 1
ATOM 1588 C CA . ILE A 1 203 ? -14.013 -2.808 14.052 1.00 97.00 203 ILE A CA 1
ATOM 1589 C C . ILE A 1 203 ? -14.746 -1.458 14.019 1.00 97.00 203 ILE A C 1
ATOM 1591 O O . ILE A 1 203 ? -15.244 -1.009 15.049 1.00 97.00 203 ILE A O 1
ATOM 1595 N N . ILE A 1 204 ? -14.809 -0.813 12.850 1.00 97.19 204 ILE A N 1
ATOM 1596 C CA . ILE A 1 204 ? -15.403 0.519 12.665 1.00 97.19 204 ILE A CA 1
ATOM 1597 C C . ILE A 1 204 ? -16.921 0.414 12.459 1.00 97.19 204 ILE A C 1
ATOM 1599 O O . ILE A 1 204 ? -17.683 1.189 13.039 1.00 97.19 204 ILE A O 1
ATOM 1603 N N . TRP A 1 205 ? -17.345 -0.546 11.636 1.00 96.94 205 TRP A N 1
ATOM 1604 C CA . TRP A 1 205 ? -18.726 -0.809 11.235 1.00 96.94 205 TRP A CA 1
ATOM 1605 C C . TRP A 1 205 ? -19.060 -2.288 11.475 1.00 96.94 205 TRP A C 1
ATOM 1607 O O . TRP A 1 205 ? -19.012 -3.090 10.538 1.00 96.94 205 TRP A O 1
ATOM 1617 N N . PRO A 1 206 ? -19.355 -2.677 12.726 1.00 93.25 206 PRO A N 1
ATOM 1618 C CA . PRO A 1 206 ? -19.735 -4.047 13.038 1.00 93.25 206 PRO A CA 1
ATOM 1619 C C . PRO A 1 206 ? -21.050 -4.418 12.344 1.00 93.25 206 PRO A C 1
ATOM 1621 O O . PRO A 1 206 ? -21.936 -3.579 12.177 1.00 93.25 206 PRO A O 1
ATOM 1624 N N . ILE A 1 207 ? -21.166 -5.682 11.938 1.00 90.50 207 ILE A N 1
ATOM 1625 C CA . ILE A 1 207 ? -22.427 -6.254 11.461 1.00 90.50 207 ILE A CA 1
ATOM 1626 C C . ILE A 1 207 ? -23.215 -6.665 12.707 1.00 90.50 207 ILE A C 1
ATOM 1628 O O . ILE A 1 207 ? -22.706 -7.452 13.507 1.00 90.50 207 ILE A O 1
ATOM 1632 N N . GLU A 1 208 ? -24.402 -6.085 12.881 1.00 75.81 208 GLU A N 1
ATOM 1633 C CA . GLU A 1 208 ? -25.372 -6.479 13.914 1.00 75.81 208 GLU A CA 1
ATOM 1634 C C . GLU A 1 208 ? -26.089 -7.786 13.552 1.00 75.81 208 GLU A C 1
ATOM 1636 O O . GLU A 1 208 ? -26.390 -7.990 12.351 1.00 75.81 208 GLU A O 1
#

Sequence (208 aa):
EAGLFVVVIGLTVMVLLAPFIILPALDGSPQWWLVSFRSILGRSSWETVWAVAEGYYGFGQVGGDRLDPNVTQASFAIHNGWPGGVWFLITLAFAGGYAYLFTRPANYKQPRNLVAFGGLTVIIFMLYSKGYSPQFLVYLLPFIILLMPTGRGLIYALILTGLNVLEQPIYFVMLPNDGWLLIFVVVARFLTLAALGLEFGLIIWPIE

Foldseek 3Di:
DVVVVVVVVVVVVCVVCVCLQPVCVVVVNRCLVVLVVCLVLVEAAELAPQCVVQVHDDADDQWADNVDSVRSNVISYPDDGDPVVVLVVLCCVLVVVLVVLVPDDFDVVPVLLVLLNVLLVLLSCQNSDRYDALVSCVVNLVSLCVNPVDVVSVVLNCLSNVLNCLRPCNCVPPNVPPSVSSVCSNVSNSVSSVVVSVVSVCSGPPDD